Protein AF-A0A956WH37-F1 (afdb_monomer)

Solvent-accessible surface area (backbone atoms only — not comparable to full-atom values): 12308 Å² total; per-residue (Å²): 137,85,76,79,77,79,77,57,68,66,63,53,51,52,54,53,49,54,51,50,52,52,52,50,51,52,52,50,53,48,48,50,53,56,50,46,48,63,73,68,50,76,72,82,70,73,75,76,88,79,82,81,46,66,28,73,29,20,38,48,80,54,54,78,79,77,90,72,55,97,83,55,54,59,37,48,47,22,52,80,77,90,69,88,47,44,59,39,21,69,71,6,41,53,49,26,47,74,75,64,36,62,26,35,30,36,32,32,34,42,24,61,75,75,47,49,37,28,47,74,61,71,40,32,55,45,34,24,83,48,75,53,53,49,48,75,35,40,63,76,61,54,33,62,33,24,62,20,41,30,30,12,58,63,78,66,80,50,46,88,38,49,81,74,20,59,44,44,47,39,38,50,70,57,53,48,67,75,40,72,88,54,32,38,34,40,35,41,69,70,61,40,75,66,46,51,48,52,49,50,56,54,57,64,72,46,54,72,73,61,45,72,33,53,45,82,46,59,69,128

Sequence (220 aa):
MSHPLPENPATRNVVFLKRRLRIAAVLIAFCVVAGGGYLWFPWPIPPAASFTVVAHRGVHQTFPLTGLANETCTAAIIYPPTHAFLENTLPSMEAAFADGADAVEIDIHRTADGQLVVFHDWTLDCRTEGSGVTNQHTLADLQRLDIGYGYTADGGAAYPLRGQGVGLMPALPEVLAAFPDAHFVLDDKDGDAATLALLGDYLASLTPEERARLSYWGPG

Nearest PDB structures (foldseek):
  5vug-assembly1_A-2  TM=7.885E-01  e=9.801E-11  Mycobacterium tuberculosis H37Rv
  5t9b-assembly1_G  TM=7.576E-01  e=5.034E-10  Bacillus subtilis subsp. subtilis str. 168
  5t9c-assembly1_E  TM=6.941E-01  e=1.006E-09  Bacillus subtilis subsp. subtilis str. 168
  5t91-assembly1_A  TM=7.088E-01  e=1.006E-09  Bacillus subtilis subsp. subtilis str. 168
  4r7o-assembly5_E  TM=7.126E-01  e=1.414E-08  Bacillus anthracis str. Ames

Radius of gyration: 34.78 Å; Cα contacts (8 Å, |Δi|>4): 355; chains: 1; bounding box: 42×38×128 Å

pLDDT: mean 90.84, std 12.62, range [48.16, 98.88]

Structure (mmCIF, N/CA/C/O backbone):
data_AF-A0A956WH37-F1
#
_entry.id   AF-A0A956WH37-F1
#
loop_
_atom_site.group_PDB
_atom_site.id
_atom_site.type_symbol
_atom_site.label_atom_id
_atom_site.label_alt_id
_atom_site.label_comp_id
_atom_site.label_asym_id
_atom_site.label_entity_id
_atom_site.label_seq_id
_atom_site.pdbx_PDB_ins_code
_atom_site.Cartn_x
_atom_site.Cartn_y
_atom_site.Cartn_z
_atom_site.occupancy
_atom_site.B_iso_or_equiv
_atom_site.auth_seq_id
_atom_site.auth_comp_id
_atom_site.auth_asym_id
_atom_site.auth_atom_id
_atom_site.pdbx_PDB_model_num
ATOM 1 N N . MET A 1 1 ? -5.871 -4.370 111.893 1.00 48.16 1 MET A N 1
ATOM 2 C CA . MET A 1 1 ? -5.585 -4.079 110.472 1.00 48.16 1 MET A CA 1
ATOM 3 C C . MET A 1 1 ? -4.707 -5.203 109.944 1.00 48.16 1 MET A C 1
ATOM 5 O O . MET A 1 1 ? -3.536 -5.259 110.286 1.00 48.16 1 MET A O 1
ATOM 9 N N . SER A 1 2 ? -5.294 -6.174 109.246 1.00 54.81 2 SER A N 1
ATOM 10 C CA . SER A 1 2 ? -4.585 -7.327 108.684 1.00 54.81 2 SER A CA 1
ATOM 11 C C . SER A 1 2 ? -3.894 -6.921 107.383 1.00 54.81 2 SER A C 1
ATOM 13 O O . SER A 1 2 ? -4.554 -6.625 106.390 1.00 54.81 2 SER A O 1
ATOM 15 N N . HIS A 1 3 ? -2.562 -6.885 107.396 1.00 51.19 3 HIS A N 1
ATOM 16 C CA . HIS A 1 3 ? -1.773 -6.750 106.175 1.00 51.19 3 HIS A CA 1
ATOM 17 C C . HIS A 1 3 ? -1.966 -8.003 105.303 1.00 51.19 3 HIS A C 1
ATOM 19 O O . HIS A 1 3 ? -1.780 -9.111 105.814 1.00 51.19 3 HIS A O 1
ATOM 25 N N . PRO A 1 4 ? -2.329 -7.876 104.013 1.00 60.38 4 PRO A N 1
ATOM 26 C CA . PRO A 1 4 ? -2.341 -9.023 103.117 1.00 60.38 4 PRO A CA 1
ATOM 27 C C . PRO A 1 4 ? -0.906 -9.532 102.924 1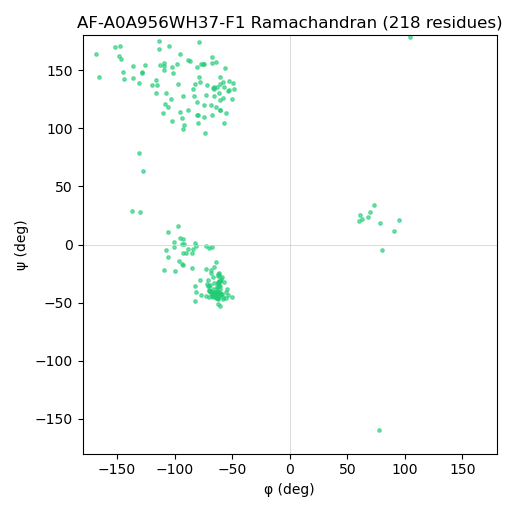.00 60.38 4 PRO A C 1
ATOM 29 O O . PRO A 1 4 ? 0.023 -8.746 102.728 1.00 60.38 4 PRO A O 1
ATOM 32 N N . LEU A 1 5 ? -0.731 -10.852 103.022 1.00 61.91 5 LEU A N 1
ATOM 33 C CA . LEU A 1 5 ? 0.549 -11.522 102.791 1.00 61.91 5 LEU A CA 1
ATOM 34 C C . LEU A 1 5 ? 1.032 -11.266 101.352 1.00 61.91 5 LEU A C 1
ATOM 36 O O . LEU A 1 5 ? 0.203 -11.221 100.438 1.00 61.91 5 LEU A O 1
ATOM 40 N N . PRO A 1 6 ? 2.350 -11.114 101.127 1.00 60.31 6 PRO A N 1
ATOM 41 C CA . PRO A 1 6 ? 2.887 -10.867 99.796 1.00 60.31 6 PRO A CA 1
ATOM 42 C C . PRO A 1 6 ? 2.557 -12.040 98.867 1.00 60.31 6 PRO A C 1
ATOM 44 O O . PRO A 1 6 ? 2.789 -13.201 99.207 1.00 60.31 6 PRO A O 1
ATOM 47 N N . GLU A 1 7 ? 2.009 -11.734 97.690 1.00 60.84 7 GLU A N 1
ATOM 48 C CA . GLU A 1 7 ? 1.751 -12.740 96.659 1.00 60.84 7 GLU A CA 1
ATOM 49 C C . GLU A 1 7 ? 3.025 -13.535 96.346 1.00 60.84 7 GLU A C 1
ATOM 51 O O . GLU A 1 7 ? 4.093 -12.967 96.100 1.00 60.84 7 GLU A O 1
ATOM 56 N N . ASN A 1 8 ? 2.896 -14.863 96.320 1.00 61.25 8 ASN A N 1
ATOM 57 C CA . ASN A 1 8 ? 4.001 -15.767 96.035 1.00 61.25 8 ASN A CA 1
ATOM 58 C C . ASN A 1 8 ? 4.565 -15.483 94.618 1.00 61.25 8 ASN A C 1
ATOM 60 O O . ASN A 1 8 ? 3.826 -15.537 93.624 1.00 61.25 8 ASN A O 1
ATOM 64 N N . PRO A 1 9 ? 5.873 -15.202 94.478 1.00 61.44 9 PRO A N 1
ATOM 65 C CA . PRO A 1 9 ? 6.487 -14.886 93.188 1.00 61.44 9 PRO A CA 1
ATOM 66 C C . PRO A 1 9 ? 6.324 -16.013 92.153 1.00 61.44 9 PRO A C 1
ATOM 68 O O . PRO A 1 9 ? 6.227 -15.736 90.956 1.00 61.44 9 PRO A O 1
ATOM 71 N N . ALA A 1 10 ? 6.206 -17.273 92.589 1.00 61.09 10 ALA A N 1
ATOM 72 C CA . ALA A 1 10 ? 5.968 -18.410 91.703 1.00 61.09 10 ALA A CA 1
ATOM 73 C C . ALA A 1 10 ? 4.579 -18.357 91.038 1.00 61.09 10 ALA A C 1
ATOM 75 O O . ALA A 1 10 ? 4.465 -18.563 89.829 1.00 61.09 10 ALA A O 1
ATOM 76 N N . THR A 1 11 ? 3.522 -18.011 91.781 1.00 60.22 11 THR A N 1
ATOM 77 C CA . THR A 1 11 ? 2.159 -17.893 91.229 1.00 60.22 11 THR A CA 1
ATOM 78 C C . THR A 1 11 ? 2.031 -16.706 90.279 1.00 60.22 11 THR A C 1
ATOM 80 O O . THR A 1 11 ? 1.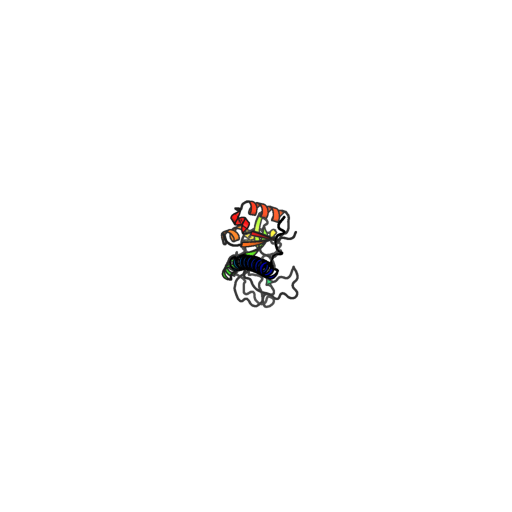377 -16.816 89.240 1.00 60.22 11 THR A O 1
ATOM 83 N N . ARG A 1 12 ? 2.737 -15.604 90.561 1.00 61.66 12 ARG A N 1
ATOM 84 C CA . ARG A 1 12 ? 2.805 -14.438 89.670 1.00 61.66 12 ARG A CA 1
ATOM 85 C C . ARG A 1 12 ? 3.497 -14.791 88.346 1.00 61.66 12 ARG A C 1
ATOM 87 O O . ARG A 1 12 ? 2.957 -14.499 87.281 1.00 61.66 12 ARG A O 1
ATOM 94 N N . ASN A 1 13 ? 4.613 -15.520 88.386 1.00 63.34 13 ASN A N 1
ATOM 95 C CA . ASN A 1 13 ? 5.323 -15.976 87.184 1.00 63.34 13 ASN A CA 1
ATOM 96 C C . ASN A 1 13 ? 4.490 -16.931 86.310 1.00 63.34 13 ASN A C 1
ATOM 98 O O . ASN A 1 13 ? 4.513 -16.812 85.084 1.00 63.34 13 ASN A O 1
ATOM 102 N N . VAL A 1 14 ? 3.693 -17.820 86.912 1.00 68.19 14 VAL A N 1
ATOM 103 C CA . VAL A 1 14 ? 2.799 -18.736 86.178 1.00 68.19 14 VAL A CA 1
ATOM 104 C C . VAL A 1 14 ? 1.670 -17.980 85.464 1.00 68.19 14 VAL A C 1
ATOM 106 O O . VAL A 1 14 ? 1.354 -18.289 84.314 1.00 68.19 14 VAL A O 1
ATOM 109 N N . VAL A 1 15 ? 1.076 -16.964 86.099 1.00 69.06 15 VAL A N 1
ATOM 110 C CA . VAL A 1 15 ? 0.036 -16.122 85.475 1.00 69.06 15 VAL A CA 1
ATOM 111 C C . VAL A 1 15 ? 0.616 -15.289 84.327 1.00 69.06 15 VAL A C 1
ATOM 113 O O . VAL A 1 15 ? 0.022 -15.228 83.247 1.00 69.06 15 VAL A O 1
ATOM 116 N N . PHE A 1 16 ? 1.806 -14.709 84.513 1.00 66.81 16 PHE A N 1
ATOM 117 C CA . PHE A 1 16 ? 2.514 -13.977 83.459 1.00 66.81 16 PHE A CA 1
ATOM 118 C C . PHE A 1 16 ? 2.889 -14.876 82.272 1.00 66.81 16 PHE A C 1
ATOM 120 O O . PHE A 1 16 ? 2.690 -14.477 81.123 1.00 66.81 16 PHE A O 1
ATOM 127 N N . LEU A 1 17 ? 3.359 -16.102 82.524 1.00 72.75 17 LEU A N 1
ATOM 128 C CA . LEU A 1 17 ? 3.691 -17.071 81.478 1.00 72.75 17 LEU A CA 1
ATOM 129 C C . LEU A 1 17 ? 2.444 -17.509 80.694 1.00 72.75 17 LEU A C 1
ATOM 131 O O . LEU A 1 17 ? 2.458 -17.491 79.465 1.00 72.75 17 LEU A O 1
ATOM 135 N N . LYS A 1 18 ? 1.330 -17.802 81.380 1.00 73.00 18 LYS A N 1
ATOM 136 C CA . LYS A 1 18 ? 0.040 -18.122 80.737 1.00 73.00 18 LYS A CA 1
ATOM 137 C C . LYS A 1 18 ? -0.482 -16.966 79.878 1.00 73.00 18 LYS A C 1
ATOM 139 O O . LYS A 1 18 ? -1.014 -17.205 78.796 1.00 73.00 18 LYS A O 1
ATOM 144 N N . ARG A 1 19 ? -0.315 -15.714 80.321 1.00 75.44 19 ARG A N 1
ATOM 145 C CA . ARG A 1 19 ? -0.705 -14.523 79.546 1.00 75.44 19 ARG A CA 1
ATOM 146 C C . ARG A 1 19 ? 0.174 -14.339 78.304 1.00 75.44 19 ARG A C 1
ATOM 148 O O . ARG A 1 19 ? -0.365 -14.074 77.236 1.00 75.44 19 ARG A O 1
ATOM 155 N N . ARG A 1 20 ? 1.492 -14.547 78.417 1.00 78.44 20 ARG A N 1
ATOM 156 C CA . ARG A 1 20 ? 2.429 -14.511 77.277 1.00 78.44 20 ARG A CA 1
ATOM 157 C C . ARG A 1 20 ? 2.136 -15.604 76.248 1.00 78.44 20 ARG A C 1
ATOM 159 O O . ARG A 1 20 ? 2.109 -15.305 75.062 1.00 78.44 20 ARG A O 1
ATOM 166 N N . LEU A 1 21 ? 1.842 -16.826 76.695 1.00 82.56 21 LEU A N 1
ATOM 167 C CA . LEU A 1 21 ? 1.468 -17.941 75.815 1.00 82.56 21 LEU A CA 1
ATOM 168 C C . LEU A 1 21 ? 0.155 -17.675 75.067 1.00 82.56 21 LEU A C 1
ATOM 170 O O . LEU A 1 21 ? 0.070 -17.948 73.875 1.00 82.56 21 LEU A O 1
ATOM 174 N N . ARG A 1 22 ? -0.851 -17.086 75.730 1.00 81.06 22 ARG A N 1
ATOM 175 C CA . ARG A 1 22 ? -2.107 -16.683 75.072 1.00 81.06 22 ARG A CA 1
ATOM 176 C C . ARG A 1 22 ? -1.891 -15.592 74.026 1.00 81.06 22 ARG A C 1
ATOM 178 O O . ARG A 1 22 ? -2.441 -15.694 72.938 1.00 81.06 22 ARG A O 1
ATOM 185 N N . ILE A 1 23 ? -1.082 -14.578 74.336 1.00 83.31 23 ILE A N 1
ATOM 186 C CA . ILE A 1 23 ? -0.742 -13.516 73.376 1.00 83.31 23 ILE A CA 1
ATOM 187 C C . ILE A 1 23 ? 0.008 -14.108 72.178 1.00 83.31 23 ILE A C 1
ATOM 189 O O . ILE A 1 23 ? -0.352 -13.822 71.042 1.00 83.31 23 ILE A O 1
ATOM 193 N N . ALA A 1 24 ? 0.989 -14.984 72.415 1.00 84.94 24 ALA A N 1
ATOM 194 C CA . ALA A 1 24 ? 1.718 -15.662 71.347 1.00 84.94 24 ALA A CA 1
ATOM 195 C C . ALA A 1 24 ? 0.789 -16.512 70.464 1.00 84.94 24 ALA A C 1
ATOM 197 O O . ALA A 1 24 ? 0.882 -16.437 69.245 1.00 84.94 24 ALA A O 1
ATOM 198 N N . ALA A 1 25 ? -0.149 -17.258 71.055 1.00 86.50 25 ALA A N 1
ATOM 199 C CA . ALA A 1 25 ? -1.120 -18.051 70.303 1.00 86.50 25 ALA A CA 1
ATOM 200 C C . ALA A 1 25 ? -2.046 -17.183 69.432 1.00 86.50 25 ALA A C 1
ATOM 202 O O . ALA A 1 25 ? -2.305 -17.534 68.285 1.00 86.50 25 ALA A O 1
ATOM 203 N N . VAL A 1 26 ? -2.501 -16.033 69.943 1.00 86.94 26 VAL A N 1
ATOM 204 C CA . VAL A 1 26 ? -3.309 -15.073 69.169 1.00 86.94 26 VAL A CA 1
ATOM 205 C C . VAL A 1 26 ? -2.499 -14.469 68.021 1.00 86.94 26 VAL A C 1
ATOM 207 O O . VAL A 1 26 ? -3.010 -14.369 66.911 1.00 86.94 26 VAL A O 1
ATOM 210 N N . LEU A 1 27 ? -1.231 -14.117 68.256 1.00 85.50 27 LEU A N 1
ATOM 211 C CA . LEU A 1 27 ? -0.345 -13.603 67.208 1.00 85.50 27 LEU A CA 1
ATOM 212 C C . LEU A 1 27 ? -0.072 -14.657 66.128 1.00 85.50 27 LEU A C 1
ATOM 214 O O . LEU A 1 27 ? -0.130 -14.338 64.947 1.00 85.50 27 LEU A O 1
ATOM 218 N N . ILE A 1 28 ? 0.157 -15.916 66.511 1.00 86.38 28 ILE A N 1
ATOM 219 C CA . ILE A 1 28 ? 0.336 -17.023 65.561 1.00 86.38 28 ILE A CA 1
ATOM 220 C C . ILE A 1 28 ? -0.942 -17.238 64.745 1.00 86.38 28 ILE A C 1
ATOM 222 O O . ILE A 1 28 ? -0.865 -17.329 63.525 1.00 86.38 28 ILE A O 1
ATOM 226 N N . ALA A 1 29 ? -2.114 -17.268 65.386 1.00 84.62 29 ALA A N 1
ATOM 227 C CA . ALA A 1 29 ? -3.389 -17.407 64.686 1.00 84.62 29 ALA A CA 1
ATOM 228 C C . ALA A 1 29 ? -3.629 -16.248 63.703 1.00 84.62 29 ALA A C 1
ATOM 230 O O . ALA A 1 29 ? -4.035 -16.483 62.569 1.00 84.62 29 ALA A O 1
ATOM 231 N N . PHE A 1 30 ? -3.308 -15.012 64.099 1.00 83.56 30 PHE A N 1
ATOM 232 C CA . PHE A 1 30 ? -3.369 -13.851 63.213 1.00 83.56 30 PHE A CA 1
ATOM 233 C C . PHE A 1 30 ? -2.410 -13.989 62.022 1.00 83.56 30 PHE A C 1
ATOM 235 O O . PHE A 1 30 ? -2.827 -13.773 60.890 1.00 83.56 30 PHE A O 1
ATOM 242 N N . CYS A 1 31 ? -1.162 -14.418 62.243 1.00 81.94 31 CYS A N 1
ATOM 243 C CA . CYS A 1 31 ? -0.199 -14.661 61.165 1.00 81.94 31 CYS A CA 1
ATOM 244 C C . CYS A 1 31 ? -0.642 -15.783 60.216 1.00 81.94 31 CYS A C 1
ATOM 246 O O . CYS A 1 31 ? -0.421 -15.675 59.016 1.00 81.94 31 CYS A O 1
ATOM 248 N N . VAL A 1 32 ? -1.284 -16.839 60.723 1.00 81.06 32 VAL A N 1
ATOM 249 C CA . VAL A 1 32 ? -1.817 -17.934 59.895 1.00 81.06 32 VAL A CA 1
ATOM 250 C C . VAL A 1 32 ? -3.012 -17.466 59.065 1.00 81.06 32 VAL A C 1
ATOM 252 O O . VAL A 1 32 ? -3.097 -17.813 57.895 1.00 81.06 32 VAL A O 1
ATOM 255 N N . VAL A 1 33 ? -3.908 -16.646 59.621 1.00 78.00 33 VAL A N 1
ATOM 256 C CA . VAL A 1 33 ? -5.051 -16.091 58.873 1.00 78.00 33 VAL A CA 1
ATOM 257 C C . VAL A 1 33 ? -4.589 -15.055 57.844 1.00 78.00 33 VAL A C 1
ATOM 259 O O . VAL A 1 33 ? -5.005 -15.112 56.690 1.00 78.00 33 VAL A O 1
ATOM 262 N N . ALA A 1 34 ? -3.688 -14.146 58.225 1.00 71.81 34 ALA A N 1
ATOM 263 C CA . ALA A 1 34 ? -3.143 -13.130 57.327 1.00 71.81 34 ALA A CA 1
ATOM 264 C C . ALA A 1 34 ? -2.261 -13.746 56.224 1.00 71.81 34 ALA A C 1
ATOM 266 O O . ALA A 1 34 ? -2.397 -13.394 55.055 1.00 71.81 34 ALA A O 1
ATOM 267 N N . GLY A 1 35 ? -1.400 -14.706 56.578 1.00 66.81 35 GLY A N 1
ATOM 268 C CA . GLY A 1 35 ? -0.563 -15.447 55.632 1.00 66.81 35 GLY A CA 1
ATOM 269 C C . GLY A 1 35 ? -1.364 -16.417 54.763 1.00 66.81 35 GLY A C 1
ATOM 270 O O . GLY A 1 35 ? -1.081 -16.552 53.579 1.00 66.81 35 GLY A O 1
ATOM 271 N N . GLY A 1 36 ? -2.409 -17.038 55.314 1.00 67.94 36 GLY A N 1
ATOM 272 C CA . GLY A 1 36 ? -3.350 -17.875 54.571 1.00 67.94 36 GLY A CA 1
ATOM 273 C C . GLY A 1 36 ? -4.129 -17.078 53.528 1.00 67.94 36 GLY A C 1
ATOM 274 O O . GLY A 1 36 ? -4.247 -17.528 52.396 1.00 67.94 36 GLY A O 1
ATOM 275 N N . GLY A 1 37 ? -4.560 -15.855 53.860 1.00 63.09 37 GLY A N 1
ATOM 276 C CA . GLY A 1 37 ? -5.106 -14.912 52.879 1.00 63.09 37 GLY A CA 1
ATOM 277 C C . GLY A 1 37 ? -4.104 -14.598 51.764 1.00 63.09 37 GLY A C 1
ATOM 278 O O . GLY A 1 37 ? -4.456 -14.645 50.592 1.00 63.09 37 GLY A O 1
ATOM 279 N N . TYR A 1 38 ? -2.833 -14.387 52.108 1.00 62.94 38 TYR A N 1
ATOM 280 C CA . TYR A 1 38 ? -1.762 -14.139 51.134 1.00 62.94 38 TYR A CA 1
ATOM 281 C C . TYR A 1 38 ? -1.513 -15.314 50.170 1.00 62.94 38 TYR A C 1
ATOM 283 O O . TYR A 1 38 ? -1.056 -15.111 49.052 1.00 62.94 38 TYR A O 1
ATOM 291 N N . LEU A 1 39 ? -1.813 -16.545 50.597 1.00 63.62 39 LEU A N 1
ATOM 292 C CA . LEU A 1 39 ? -1.682 -17.756 49.779 1.00 63.62 39 LEU A CA 1
ATOM 293 C C . LEU A 1 39 ? -2.979 -18.145 49.049 1.00 63.62 39 LEU A C 1
ATOM 295 O O . LEU A 1 39 ? -2.933 -18.959 48.131 1.00 63.62 39 LEU A O 1
ATOM 299 N N . TRP A 1 40 ? -4.132 -17.608 49.461 1.00 65.06 40 TRP A N 1
ATOM 300 C CA . TRP A 1 40 ? -5.449 -17.900 48.874 1.00 65.06 40 TRP A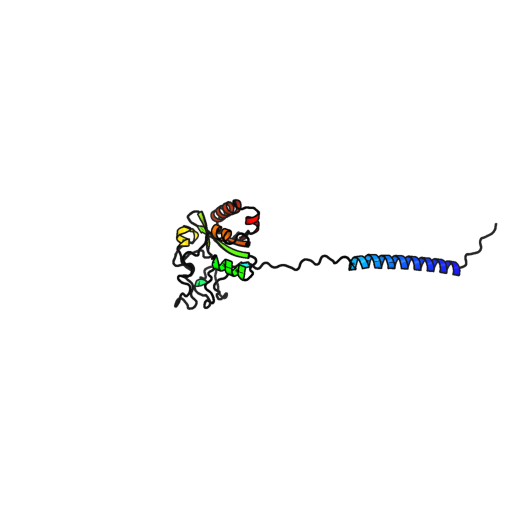 CA 1
ATOM 301 C C . TRP A 1 40 ? -5.935 -16.843 47.888 1.00 65.06 40 TRP A C 1
ATOM 303 O O . TRP A 1 40 ? -6.761 -17.151 47.032 1.00 65.06 40 TRP A O 1
ATOM 313 N N . PHE A 1 41 ? -5.425 -15.617 47.982 1.00 67.62 41 PHE A N 1
ATOM 314 C CA . PHE A 1 41 ? -5.611 -14.608 46.952 1.00 67.62 41 PHE A CA 1
ATOM 315 C C . PHE A 1 41 ? -4.434 -14.713 45.981 1.00 67.62 41 PHE A C 1
ATOM 317 O O . PHE A 1 41 ? -3.345 -14.261 46.331 1.00 67.62 41 PHE A O 1
ATOM 324 N N . PRO A 1 42 ? -4.589 -15.316 44.785 1.00 68.56 42 PRO A N 1
ATOM 325 C CA . PRO A 1 42 ? -3.554 -15.197 43.773 1.00 68.56 42 PRO A CA 1
ATOM 326 C C . PRO A 1 42 ? -3.375 -13.705 43.497 1.00 68.56 42 PRO A C 1
ATOM 328 O O . PRO A 1 42 ? -4.350 -12.995 43.238 1.00 68.56 42 PRO A O 1
ATOM 331 N N . TRP A 1 43 ? -2.142 -13.207 43.597 1.00 70.44 43 TRP A N 1
ATOM 332 C CA . TRP A 1 43 ? -1.846 -11.862 43.113 1.00 70.44 43 TRP A CA 1
AT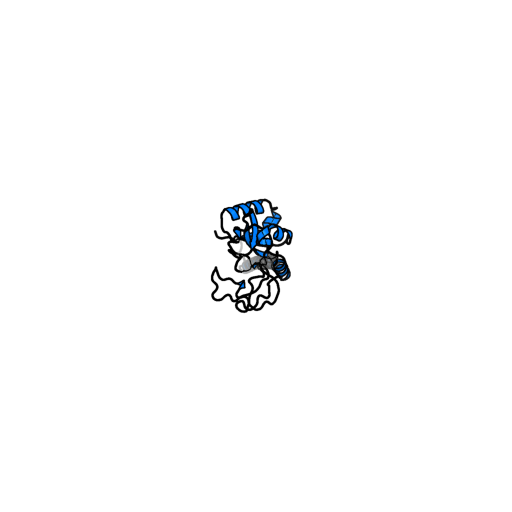OM 333 C C . TRP A 1 43 ? -2.332 -11.790 41.665 1.00 70.44 43 TRP A C 1
ATOM 335 O O . TRP A 1 43 ? -2.179 -12.790 40.955 1.00 70.44 43 TRP A O 1
ATOM 345 N N . PRO A 1 44 ? -2.924 -10.669 41.215 1.00 72.56 44 PRO A N 1
ATOM 346 C CA . PRO A 1 44 ? -3.215 -10.507 39.804 1.00 72.56 44 PRO A CA 1
ATOM 347 C C . PRO A 1 44 ? -1.886 -10.661 39.072 1.00 72.56 44 PRO A C 1
ATOM 349 O O . PRO A 1 44 ? -1.017 -9.793 39.148 1.00 72.56 44 PRO A O 1
ATOM 352 N N . ILE A 1 45 ? -1.696 -11.820 38.441 1.00 71.06 45 ILE A N 1
ATOM 353 C CA . ILE A 1 45 ? -0.606 -12.030 37.507 1.00 71.06 45 ILE A CA 1
ATOM 354 C C . ILE A 1 45 ? -0.888 -10.982 36.435 1.00 71.06 45 ILE A C 1
ATOM 356 O O . ILE A 1 45 ? -1.977 -11.032 35.851 1.00 71.06 45 ILE A O 1
ATOM 360 N N . PRO A 1 46 ? -0.008 -9.983 36.235 1.00 69.38 46 PRO A N 1
ATOM 361 C CA . PRO A 1 46 ? -0.215 -9.049 35.147 1.00 69.38 46 PRO A CA 1
ATOM 362 C C . PRO A 1 46 ? -0.405 -9.890 33.882 1.00 69.38 46 PRO A C 1
ATOM 364 O O . PRO A 1 46 ? 0.339 -10.865 33.712 1.00 69.38 46 PRO A O 1
ATOM 367 N N . PRO A 1 47 ? -1.430 -9.602 33.057 1.00 70.31 47 PRO A N 1
ATOM 368 C CA . PRO A 1 47 ? -1.637 -10.358 31.833 1.00 70.31 47 PRO A CA 1
ATOM 369 C C . PRO A 1 47 ? -0.305 -10.431 31.091 1.00 70.31 47 PRO A C 1
ATOM 371 O O . PRO A 1 47 ? 0.464 -9.463 31.100 1.00 70.31 47 PRO A O 1
ATOM 374 N N . ALA A 1 48 ? 0.002 -11.604 30.532 1.00 73.81 48 ALA A N 1
ATOM 375 C CA . ALA A 1 48 ? 1.213 -11.773 29.745 1.00 73.81 48 ALA A CA 1
ATOM 376 C C . ALA A 1 48 ? 1.293 -10.621 28.737 1.00 73.81 48 ALA A C 1
ATOM 378 O O . ALA A 1 48 ? 0.278 -10.272 28.133 1.00 73.81 48 ALA A O 1
ATOM 379 N N . ALA A 1 49 ? 2.467 -10.001 28.609 1.00 74.19 49 ALA A N 1
ATOM 380 C CA . ALA A 1 49 ? 2.658 -8.930 27.644 1.00 74.19 49 ALA A CA 1
ATOM 381 C C . ALA A 1 49 ? 2.266 -9.458 26.255 1.00 74.19 49 ALA A C 1
ATOM 383 O O . ALA A 1 49 ? 2.903 -10.376 25.739 1.00 74.19 49 ALA A O 1
ATOM 384 N N . SER A 1 50 ? 1.187 -8.922 25.688 1.00 81.81 50 SER A N 1
ATOM 385 C CA . SER A 1 50 ? 0.790 -9.183 24.311 1.00 81.81 50 SER A CA 1
ATOM 386 C C . SER A 1 50 ? 1.574 -8.240 23.406 1.00 81.81 50 SER A C 1
ATOM 388 O O . SER A 1 50 ? 1.677 -7.048 23.697 1.00 81.81 50 SER A O 1
ATOM 390 N N . PHE A 1 51 ? 2.133 -8.765 22.324 1.00 88.31 51 PHE A N 1
ATOM 391 C CA . PHE A 1 51 ? 2.678 -7.959 21.237 1.00 88.31 51 PHE A CA 1
ATOM 392 C C . PHE A 1 51 ? 1.679 -7.956 20.081 1.00 88.31 51 PHE A C 1
ATOM 394 O O . PHE A 1 51 ? 0.909 -8.901 19.943 1.00 88.31 51 PHE A O 1
ATOM 401 N N . THR A 1 52 ? 1.701 -6.895 19.282 1.00 92.62 52 THR A N 1
ATOM 402 C CA . THR A 1 52 ? 0.948 -6.801 18.028 1.00 92.62 52 THR A CA 1
ATOM 403 C C . THR A 1 52 ? 1.921 -7.019 16.883 1.00 92.62 52 THR A C 1
ATOM 405 O O . THR A 1 52 ? 2.940 -6.329 16.795 1.00 92.62 52 THR A O 1
ATOM 408 N N . VAL A 1 53 ? 1.622 -7.977 16.016 1.00 96.62 53 VAL A N 1
ATOM 409 C CA . VAL A 1 53 ? 2.343 -8.205 14.767 1.00 96.62 53 VAL A CA 1
ATOM 410 C C . VAL A 1 53 ? 1.701 -7.358 13.681 1.00 96.62 53 VAL A C 1
ATOM 412 O O . VAL A 1 53 ? 0.550 -7.578 13.311 1.00 96.62 53 VAL A O 1
ATOM 415 N N . VAL A 1 54 ? 2.464 -6.403 13.156 1.00 97.94 54 VAL A N 1
ATOM 416 C CA . VAL A 1 54 ? 2.050 -5.586 12.014 1.00 97.94 54 VAL A CA 1
ATOM 417 C C . VAL A 1 54 ? 2.825 -6.045 10.786 1.00 97.94 54 VAL A C 1
ATOM 419 O O . VAL A 1 54 ? 4.055 -5.965 10.768 1.00 97.94 54 VAL A O 1
ATOM 422 N N . ALA A 1 55 ? 2.120 -6.530 9.767 1.00 98.38 55 ALA A N 1
ATOM 423 C CA . ALA A 1 55 ? 2.721 -6.812 8.471 1.00 98.38 55 ALA A CA 1
ATOM 424 C C . ALA A 1 55 ? 2.837 -5.505 7.681 1.00 98.38 55 ALA A C 1
ATOM 426 O O . ALA A 1 55 ? 1.833 -4.918 7.290 1.00 98.38 55 ALA A O 1
ATOM 427 N N . HIS A 1 56 ? 4.064 -5.044 7.466 1.00 98.06 56 HIS A N 1
ATOM 428 C CA . HIS A 1 56 ? 4.345 -3.847 6.678 1.00 98.06 56 HIS A CA 1
ATOM 429 C C . HIS A 1 56 ? 3.996 -4.106 5.207 1.00 98.06 56 HIS A C 1
ATOM 431 O O . HIS A 1 56 ? 4.651 -4.922 4.562 1.00 98.06 56 HIS A O 1
ATOM 437 N N . ARG A 1 57 ? 2.945 -3.448 4.703 1.00 98.44 57 ARG A N 1
ATOM 438 C CA . ARG A 1 57 ? 2.418 -3.557 3.326 1.00 98.44 57 ARG A CA 1
ATOM 439 C C . ARG A 1 57 ? 1.939 -4.940 2.886 1.00 98.44 57 ARG A C 1
ATOM 441 O O . ARG A 1 57 ? 1.847 -5.207 1.685 1.00 98.44 57 ARG A O 1
ATOM 448 N N . GLY A 1 58 ? 1.633 -5.815 3.841 1.00 98.50 58 GLY A N 1
ATOM 449 C CA . GLY A 1 58 ? 1.251 -7.210 3.604 1.00 98.50 58 GLY A CA 1
ATOM 450 C C . GLY A 1 58 ? 2.442 -8.130 3.293 1.00 98.50 58 GLY A C 1
ATOM 451 O O . GLY A 1 58 ? 3.586 -7.834 3.629 1.00 98.50 58 GLY A O 1
ATOM 452 N N . VAL A 1 59 ? 2.189 -9.282 2.665 1.00 98.44 59 VAL A N 1
ATOM 453 C CA . VAL A 1 59 ? 3.256 -10.172 2.171 1.00 98.44 59 VAL A CA 1
ATOM 454 C C . VAL A 1 59 ? 3.779 -9.657 0.833 1.00 98.44 59 VAL A C 1
ATOM 456 O O . VAL A 1 59 ? 3.025 -9.533 -0.133 1.00 98.44 59 VAL A O 1
ATOM 459 N N . HIS A 1 60 ? 5.074 -9.380 0.730 1.00 98.06 60 HIS A N 1
ATOM 460 C CA . HIS A 1 60 ? 5.657 -8.848 -0.499 1.00 98.06 60 HIS A CA 1
ATOM 461 C C . HIS A 1 60 ? 7.093 -9.322 -0.727 1.00 98.06 60 HIS A C 1
ATOM 463 O O . HIS A 1 60 ? 7.718 -9.948 0.129 1.00 98.06 60 HIS A O 1
ATOM 469 N N . GLN A 1 61 ? 7.617 -9.034 -1.919 1.00 98.12 61 GLN A N 1
ATOM 470 C CA . GLN A 1 61 ? 8.977 -9.407 -2.302 1.00 98.12 61 GLN A CA 1
ATOM 471 C C . GLN A 1 61 ? 10.002 -8.813 -1.332 1.00 98.12 61 GLN A C 1
ATOM 473 O O . GLN A 1 61 ? 9.889 -7.657 -0.920 1.00 98.12 61 GLN A O 1
ATOM 478 N N . THR A 1 62 ? 11.025 -9.593 -0.997 1.00 96.62 62 THR A N 1
ATOM 479 C CA . THR A 1 62 ? 12.106 -9.160 -0.104 1.00 96.62 62 THR A CA 1
ATOM 480 C C . THR A 1 62 ? 13.319 -8.691 -0.903 1.00 96.62 62 THR A C 1
ATOM 482 O O . THR A 1 62 ? 13.519 -9.091 -2.047 1.00 96.62 62 THR A O 1
ATOM 485 N N . PHE A 1 63 ? 14.135 -7.830 -0.303 1.00 96.69 63 PHE A N 1
ATOM 486 C CA . PHE A 1 63 ? 15.296 -7.186 -0.925 1.00 96.69 63 PHE A CA 1
ATOM 487 C C . PHE A 1 63 ? 16.387 -6.934 0.135 1.00 96.69 63 PHE A C 1
ATOM 489 O O . PHE A 1 63 ? 16.103 -6.991 1.338 1.00 96.69 63 PHE A O 1
ATOM 496 N N . PRO A 1 64 ? 17.652 -6.691 -0.253 1.00 96.00 64 PRO A N 1
ATOM 497 C CA . PRO A 1 64 ? 18.706 -6.362 0.699 1.00 96.00 64 PRO A CA 1
ATOM 498 C C . PRO A 1 64 ? 18.453 -5.001 1.360 1.00 96.00 64 PRO A C 1
ATOM 500 O O . PRO A 1 64 ? 18.158 -4.016 0.693 1.00 96.00 64 PRO A O 1
ATOM 503 N N . LEU A 1 65 ? 18.626 -4.932 2.684 1.00 94.38 65 LEU A N 1
ATOM 504 C CA . LEU A 1 65 ? 18.419 -3.703 3.468 1.00 94.38 65 LEU A CA 1
ATOM 505 C C . LEU A 1 65 ? 19.669 -2.811 3.564 1.00 94.38 65 LEU A C 1
ATOM 507 O O . LEU A 1 65 ? 19.640 -1.733 4.153 1.00 94.38 65 LEU A O 1
ATOM 511 N N . THR A 1 66 ? 20.798 -3.259 3.020 1.00 94.69 66 THR A N 1
ATOM 512 C CA . THR A 1 66 ? 22.063 -2.523 3.066 1.00 94.69 66 THR A CA 1
ATOM 513 C C . THR A 1 66 ? 22.132 -1.479 1.959 1.00 94.69 66 THR A C 1
ATOM 515 O O . THR A 1 66 ? 22.006 -1.828 0.789 1.00 94.69 66 THR A O 1
ATOM 518 N N . GLY A 1 67 ? 22.430 -0.227 2.315 1.00 91.06 67 GLY A N 1
ATOM 519 C CA . GLY A 1 67 ? 22.655 0.844 1.337 1.00 91.06 67 GLY A CA 1
ATOM 520 C C . GLY A 1 67 ? 21.381 1.432 0.727 1.00 91.06 67 GLY A C 1
ATOM 521 O O . GLY A 1 67 ? 21.466 2.074 -0.315 1.00 91.06 67 GLY A O 1
ATOM 522 N N . LEU A 1 68 ? 20.223 1.223 1.361 1.00 93.31 68 LEU A N 1
ATOM 523 C CA . LEU A 1 68 ? 18.970 1.846 0.943 1.00 93.31 68 LEU A CA 1
ATOM 524 C C . LEU A 1 68 ? 18.970 3.346 1.265 1.00 93.31 68 LEU A C 1
ATOM 526 O O . LEU A 1 68 ? 19.366 3.763 2.354 1.00 93.31 68 LEU A O 1
ATOM 530 N N . ALA A 1 69 ? 18.490 4.133 0.310 1.00 92.56 69 ALA A N 1
ATOM 531 C CA . ALA A 1 69 ? 18.094 5.527 0.471 1.00 92.56 69 ALA A CA 1
ATOM 532 C C . ALA A 1 69 ? 16.575 5.651 0.279 1.00 92.56 69 ALA A C 1
ATOM 534 O O . ALA A 1 69 ? 15.938 4.718 -0.215 1.00 92.56 69 ALA A O 1
ATOM 535 N N . ASN A 1 70 ? 16.000 6.804 0.621 1.00 86.38 70 ASN A N 1
ATOM 536 C CA . ASN A 1 70 ? 14.554 7.032 0.520 1.00 86.38 70 ASN A CA 1
ATOM 537 C C . ASN A 1 70 ? 14.033 6.878 -0.919 1.00 86.38 70 ASN A C 1
ATOM 539 O O . ASN A 1 70 ? 12.900 6.468 -1.130 1.00 86.38 70 ASN A O 1
ATOM 543 N N . GLU A 1 71 ? 14.875 7.165 -1.910 1.00 88.25 71 GLU A N 1
ATOM 544 C CA . GLU A 1 71 ? 14.556 7.113 -3.338 1.00 88.25 71 GLU A CA 1
ATOM 545 C C . GLU A 1 71 ? 14.956 5.779 -3.990 1.00 88.25 71 GLU A C 1
ATOM 547 O O . GLU A 1 71 ? 14.899 5.631 -5.212 1.00 88.25 71 GLU A O 1
ATOM 552 N N . THR A 1 72 ? 15.421 4.799 -3.207 1.00 94.69 72 THR A N 1
ATOM 553 C CA . THR A 1 72 ? 15.799 3.495 -3.759 1.00 94.69 72 THR A CA 1
ATOM 554 C C . THR A 1 72 ? 14.568 2.754 -4.260 1.00 94.69 72 THR A C 1
ATOM 556 O O . THR A 1 72 ? 13.679 2.408 -3.486 1.00 94.69 72 THR A O 1
ATOM 559 N N . CYS A 1 73 ? 14.556 2.434 -5.554 1.00 96.06 73 CYS A N 1
ATOM 560 C CA . CYS A 1 73 ? 13.527 1.577 -6.121 1.00 96.06 73 CYS A CA 1
ATOM 561 C C . CYS A 1 73 ? 13.751 0.121 -5.697 1.00 96.06 73 CYS A C 1
ATOM 563 O O . CYS A 1 73 ? 14.529 -0.612 -6.311 1.00 96.06 73 CYS A O 1
ATOM 565 N N . THR A 1 74 ? 13.071 -0.304 -4.632 1.00 96.94 74 THR A N 1
ATOM 566 C CA . THR A 1 74 ? 13.253 -1.646 -4.062 1.00 96.94 74 THR A CA 1
ATOM 567 C C . THR A 1 74 ? 12.736 -2.760 -4.972 1.00 96.94 74 THR A C 1
ATOM 569 O O . THR A 1 74 ? 13.275 -3.865 -4.934 1.00 96.94 74 THR A O 1
ATOM 572 N N . ALA A 1 75 ? 11.783 -2.470 -5.865 1.00 97.56 75 ALA A N 1
ATOM 573 C CA . ALA A 1 75 ? 11.333 -3.416 -6.888 1.00 97.56 75 ALA A CA 1
ATOM 574 C C . ALA A 1 75 ? 12.470 -3.839 -7.840 1.00 97.56 75 ALA A C 1
ATOM 576 O O . ALA A 1 75 ? 12.520 -4.987 -8.276 1.00 97.56 75 ALA A O 1
ATOM 577 N N . ALA A 1 76 ? 13.439 -2.957 -8.102 1.00 97.19 76 ALA A N 1
ATOM 578 C CA . ALA A 1 76 ? 14.546 -3.232 -9.016 1.00 97.19 76 ALA A CA 1
ATOM 579 C C . ALA A 1 76 ? 15.698 -4.055 -8.401 1.00 97.19 76 ALA A C 1
ATOM 581 O O . ALA A 1 76 ? 16.694 -4.317 -9.078 1.00 97.19 76 ALA A O 1
ATOM 582 N N . ILE A 1 77 ? 15.598 -4.418 -7.117 1.00 96.81 77 ILE A N 1
ATOM 583 C CA . ILE A 1 77 ? 16.662 -5.094 -6.357 1.00 96.81 77 ILE A CA 1
ATOM 584 C C . ILE A 1 77 ? 16.125 -6.230 -5.478 1.00 96.81 77 ILE A C 1
ATOM 586 O O . ILE A 1 77 ? 16.690 -6.526 -4.424 1.00 96.81 77 ILE A O 1
ATOM 590 N N . ILE A 1 78 ? 15.023 -6.865 -5.875 1.00 98.06 78 ILE A N 1
ATOM 591 C CA . ILE A 1 78 ? 14.460 -7.970 -5.094 1.00 98.06 78 ILE A CA 1
ATOM 592 C C . ILE A 1 78 ? 15.373 -9.199 -5.101 1.00 98.06 78 ILE A C 1
ATOM 594 O O . ILE A 1 78 ? 16.165 -9.421 -6.017 1.00 98.06 78 ILE A O 1
ATOM 598 N N . TYR A 1 79 ? 15.242 -10.044 -4.084 1.00 98.00 79 TYR A N 1
ATOM 599 C CA . TYR A 1 79 ? 15.720 -11.419 -4.174 1.00 98.00 79 TYR A CA 1
ATOM 600 C C . TYR A 1 79 ? 14.885 -12.207 -5.198 1.00 98.00 79 TYR A C 1
ATOM 602 O O . TYR A 1 79 ? 13.772 -11.791 -5.531 1.00 98.00 79 TYR A O 1
ATOM 610 N N . PRO A 1 80 ? 15.380 -13.358 -5.701 1.00 97.44 80 PRO A N 1
ATOM 611 C CA . PRO A 1 80 ? 14.576 -14.233 -6.546 1.00 97.44 80 PRO A CA 1
ATOM 612 C C . PRO A 1 80 ? 13.211 -14.525 -5.897 1.00 97.44 80 PRO A C 1
ATOM 614 O O . PRO A 1 80 ? 13.183 -14.970 -4.745 1.00 97.44 80 PRO A O 1
ATOM 617 N N . PRO A 1 81 ? 12.092 -14.265 -6.598 1.00 96.31 81 PRO A N 1
ATOM 618 C CA . PRO A 1 81 ? 10.765 -14.332 -6.000 1.00 96.31 81 PRO A CA 1
ATOM 619 C C . PRO A 1 81 ? 10.421 -15.765 -5.584 1.00 96.31 81 PRO A C 1
ATOM 621 O O . PRO A 1 81 ? 10.628 -16.714 -6.342 1.00 96.31 81 PRO A O 1
ATOM 624 N N . THR A 1 82 ? 9.859 -15.922 -4.386 1.00 96.31 82 THR A N 1
ATOM 625 C CA . THR A 1 82 ? 9.385 -17.213 -3.850 1.00 96.31 82 THR A CA 1
ATOM 626 C C . THR A 1 82 ? 7.859 -17.339 -3.862 1.00 96.31 82 THR A C 1
ATOM 628 O O . THR A 1 82 ? 7.328 -18.430 -3.662 1.00 96.31 82 THR A O 1
ATOM 631 N N . HIS A 1 83 ? 7.156 -16.239 -4.130 1.00 97.00 83 HIS A N 1
ATOM 632 C CA . HIS A 1 83 ? 5.704 -16.136 -4.247 1.00 97.00 83 HIS A CA 1
ATOM 633 C C . HIS A 1 83 ? 5.328 -14.993 -5.202 1.00 97.00 83 HIS A C 1
ATOM 635 O O . HIS A 1 83 ? 6.169 -14.169 -5.565 1.00 97.00 83 HIS A O 1
ATOM 641 N N . ALA A 1 84 ? 4.046 -14.912 -5.563 1.00 96.81 84 ALA A N 1
ATOM 642 C CA . ALA A 1 84 ? 3.516 -13.893 -6.472 1.00 96.81 84 ALA A CA 1
ATOM 643 C C . ALA A 1 84 ? 2.965 -12.637 -5.770 1.00 96.81 84 ALA A C 1
ATOM 645 O O . ALA A 1 84 ? 2.612 -11.680 -6.447 1.00 96.81 84 ALA A O 1
ATOM 646 N N . PHE A 1 85 ? 2.872 -12.618 -4.434 1.00 98.38 85 PHE A N 1
ATOM 647 C CA . PHE A 1 85 ? 2.309 -11.468 -3.717 1.00 98.38 85 PHE A CA 1
ATOM 648 C C . PHE A 1 85 ? 3.095 -10.167 -3.952 1.00 98.38 85 PHE A C 1
ATOM 650 O O . PHE A 1 85 ? 4.334 -10.160 -3.959 1.00 98.38 85 PHE A O 1
ATOM 657 N N . LEU A 1 86 ? 2.339 -9.083 -4.128 1.00 98.56 86 LEU A N 1
ATOM 658 C CA . LEU A 1 86 ? 2.801 -7.718 -4.368 1.00 98.56 86 LEU A CA 1
ATOM 659 C C . LEU A 1 86 ? 2.296 -6.829 -3.233 1.00 98.56 86 LEU A C 1
ATOM 661 O O . LEU A 1 86 ? 1.145 -6.970 -2.822 1.00 98.56 86 LEU A O 1
ATOM 665 N N . GLU A 1 87 ? 3.148 -5.939 -2.731 1.00 98.56 87 GLU A N 1
ATOM 666 C CA . GLU A 1 87 ? 2.812 -5.069 -1.597 1.00 98.56 87 GLU A CA 1
ATOM 667 C C . GLU A 1 87 ? 1.553 -4.236 -1.861 1.00 98.56 87 GLU A C 1
ATOM 669 O O . GLU A 1 87 ? 1.261 -3.903 -3.011 1.00 98.56 87 GLU A O 1
ATOM 674 N N . ASN A 1 88 ? 0.825 -3.879 -0.798 1.00 98.75 88 ASN A N 1
ATOM 675 C CA . ASN A 1 88 ? -0.355 -3.009 -0.880 1.00 98.75 88 ASN A CA 1
ATOM 676 C C . ASN A 1 88 ? -1.508 -3.556 -1.758 1.00 98.75 88 ASN A C 1
ATOM 678 O O . ASN A 1 88 ? -2.349 -2.800 -2.236 1.00 98.75 88 ASN A O 1
ATOM 682 N N . THR A 1 89 ? -1.601 -4.881 -1.929 1.00 98.88 89 THR A N 1
ATOM 683 C CA . THR A 1 89 ? -2.701 -5.542 -2.660 1.00 98.88 89 THR A CA 1
ATOM 684 C C . THR A 1 89 ? -3.591 -6.380 -1.758 1.00 98.88 89 THR A C 1
ATOM 686 O O . THR A 1 89 ? -3.122 -6.928 -0.761 1.00 98.88 89 THR A O 1
ATOM 689 N N . LEU A 1 90 ? -4.856 -6.582 -2.147 1.00 98.88 90 LEU A N 1
ATOM 690 C CA . LEU A 1 90 ? -5.761 -7.459 -1.394 1.00 98.88 90 LEU A CA 1
ATOM 691 C C . LEU A 1 90 ? -5.195 -8.886 -1.214 1.00 98.88 90 LEU A C 1
ATOM 693 O O . LEU A 1 90 ? -5.182 -9.349 -0.077 1.00 98.88 90 LEU A O 1
ATOM 697 N N . PRO A 1 91 ? -4.639 -9.570 -2.243 1.00 98.81 91 PRO A N 1
ATOM 698 C CA . PRO A 1 91 ? -4.043 -10.897 -2.045 1.00 98.81 91 PRO A CA 1
ATOM 699 C C . PRO A 1 91 ? -2.848 -10.902 -1.081 1.00 98.81 91 PRO A C 1
ATOM 701 O O . PRO A 1 91 ? -2.644 -11.869 -0.352 1.00 98.81 91 PRO A O 1
ATOM 704 N N . SER A 1 92 ? -2.051 -9.830 -1.061 1.00 98.81 92 SER A N 1
ATOM 705 C CA . SER A 1 92 ? -0.923 -9.675 -0.133 1.00 98.81 92 SER A CA 1
ATOM 706 C C . SER A 1 92 ? -1.377 -9.472 1.313 1.00 98.81 92 SER A C 1
ATOM 708 O O . SER A 1 92 ? -0.794 -10.056 2.230 1.00 98.81 92 SER A O 1
ATOM 710 N N . MET A 1 93 ? -2.435 -8.685 1.517 1.00 98.88 93 MET A N 1
ATOM 711 C CA . MET A 1 93 ? -3.055 -8.472 2.827 1.00 98.88 93 MET A CA 1
ATOM 712 C C . MET A 1 93 ? -3.708 -9.759 3.340 1.00 98.88 93 MET A C 1
ATOM 714 O O . MET A 1 93 ? -3.489 -10.144 4.485 1.00 98.88 93 MET A O 1
ATOM 718 N N . GLU A 1 94 ? -4.447 -10.466 2.481 1.00 98.81 94 GLU A N 1
ATOM 719 C CA . GLU A 1 94 ? -5.064 -11.755 2.810 1.00 98.81 94 GLU A CA 1
ATOM 720 C C . GLU A 1 94 ? -4.011 -12.779 3.252 1.00 98.81 94 GLU A C 1
ATOM 722 O O . GLU A 1 94 ? -4.178 -13.425 4.287 1.00 98.81 94 GLU A O 1
ATOM 727 N N . ALA A 1 95 ? -2.895 -12.874 2.523 1.00 98.75 95 ALA A N 1
ATOM 728 C CA . ALA A 1 95 ? -1.779 -13.737 2.894 1.00 98.75 95 ALA A CA 1
ATOM 729 C C . ALA A 1 95 ? -1.170 -13.355 4.253 1.00 98.75 95 ALA A C 1
ATOM 731 O O . ALA A 1 95 ? -0.888 -14.232 5.065 1.00 98.75 95 ALA A O 1
ATOM 732 N N . ALA A 1 96 ? -1.023 -12.058 4.541 1.00 98.69 96 ALA A N 1
ATOM 733 C CA . ALA A 1 96 ? -0.477 -11.596 5.816 1.00 98.69 96 ALA A CA 1
ATOM 734 C C . ALA A 1 96 ? -1.375 -11.973 7.002 1.00 98.69 96 ALA A C 1
ATOM 736 O O . ALA A 1 96 ? -0.883 -12.455 8.024 1.00 98.69 96 ALA A O 1
ATOM 737 N N . PHE A 1 97 ? -2.692 -11.801 6.865 1.00 98.69 97 PHE A N 1
ATOM 738 C CA . PHE A 1 97 ? -3.641 -12.226 7.895 1.00 98.69 97 PHE A CA 1
ATOM 739 C C . PHE A 1 97 ? -3.675 -13.751 8.046 1.00 98.69 97 PHE A C 1
ATOM 741 O O . PHE A 1 97 ? -3.728 -14.251 9.169 1.00 98.69 97 PHE A O 1
ATOM 748 N N . ALA A 1 98 ? -3.583 -14.502 6.943 1.00 98.44 98 ALA A N 1
ATOM 749 C CA . ALA A 1 98 ? -3.500 -15.962 6.979 1.00 98.44 98 ALA A CA 1
ATOM 750 C C . ALA A 1 98 ? -2.236 -16.469 7.703 1.00 98.44 98 ALA A C 1
ATOM 752 O O . ALA A 1 98 ? -2.298 -17.491 8.389 1.00 98.44 98 ALA A O 1
ATOM 753 N N . ASP A 1 99 ? -1.130 -15.725 7.614 1.00 97.75 99 ASP A N 1
ATOM 754 C CA . ASP A 1 99 ? 0.132 -16.006 8.311 1.00 97.75 99 ASP A CA 1
ATOM 755 C C . ASP A 1 99 ? 0.154 -15.505 9.772 1.00 97.75 99 ASP A C 1
ATOM 757 O O . ASP A 1 99 ? 1.141 -15.701 10.487 1.00 97.75 99 ASP A O 1
ATOM 761 N N . GLY A 1 100 ? -0.946 -14.912 10.252 1.00 97.62 100 GLY A N 1
ATOM 762 C CA . GLY A 1 100 ? -1.141 -14.544 11.655 1.00 97.62 100 GLY A CA 1
ATOM 763 C C . GLY A 1 100 ? -0.768 -13.106 12.014 1.00 97.62 100 GLY A C 1
ATOM 764 O O . GLY A 1 100 ? -0.522 -12.833 13.188 1.00 97.62 100 GLY A O 1
ATOM 765 N N . ALA A 1 101 ? -0.709 -12.188 11.044 1.00 98.19 101 ALA A N 1
ATOM 766 C CA . ALA A 1 101 ? -0.606 -10.763 11.347 1.00 98.19 101 ALA A CA 1
ATOM 767 C C . ALA A 1 101 ? -1.856 -10.273 12.103 1.00 98.19 101 ALA A C 1
ATOM 769 O O . ALA A 1 101 ? -2.983 -10.574 11.712 1.00 98.19 101 ALA A O 1
ATOM 770 N N . ASP A 1 102 ? -1.658 -9.484 13.161 1.00 98.06 102 ASP A N 1
ATOM 771 C CA . ASP A 1 102 ? -2.755 -8.845 13.900 1.00 98.06 102 ASP A CA 1
ATOM 772 C C . ASP A 1 102 ? -3.286 -7.612 13.153 1.00 98.06 102 ASP A C 1
ATOM 774 O O . ASP A 1 102 ? -4.462 -7.266 13.258 1.00 98.06 102 ASP A O 1
ATOM 778 N N . ALA A 1 103 ? -2.407 -6.941 12.404 1.00 98.31 103 ALA A N 1
ATOM 779 C CA . ALA A 1 103 ? -2.726 -5.802 11.558 1.00 98.31 103 ALA A CA 1
ATOM 780 C C . ALA A 1 103 ? -1.840 -5.778 10.306 1.00 98.31 103 ALA A C 1
ATOM 782 O O . ALA A 1 103 ? -0.739 -6.336 10.296 1.00 98.31 103 ALA A O 1
ATOM 783 N N . VAL A 1 104 ? -2.289 -5.071 9.273 1.00 98.81 104 VAL A N 1
ATOM 784 C CA . VAL A 1 104 ? -1.475 -4.759 8.092 1.00 98.81 104 VAL A CA 1
ATOM 785 C C . VAL A 1 104 ? -1.288 -3.249 8.009 1.00 98.81 104 VAL A C 1
ATOM 787 O O . VAL A 1 104 ? -2.242 -2.486 8.129 1.00 98.81 104 VAL A O 1
ATOM 790 N N . GLU A 1 105 ? -0.052 -2.802 7.845 1.00 98.69 105 GLU A N 1
ATOM 791 C CA . GLU A 1 105 ? 0.221 -1.415 7.484 1.00 98.69 105 GLU A CA 1
ATOM 792 C C . GLU A 1 105 ? 0.068 -1.258 5.967 1.00 98.69 105 GLU A C 1
ATOM 794 O O . GLU A 1 105 ? 0.435 -2.163 5.220 1.00 98.69 105 GLU A O 1
ATOM 799 N N . ILE A 1 106 ? -0.553 -0.167 5.526 1.00 98.75 106 ILE A N 1
ATOM 800 C CA . ILE A 1 106 ? -0.800 0.137 4.119 1.00 98.75 106 ILE A CA 1
ATOM 801 C C . ILE A 1 106 ? -0.485 1.602 3.837 1.00 98.75 106 ILE A C 1
ATOM 803 O O . ILE A 1 106 ? -0.805 2.483 4.636 1.00 98.75 106 ILE A O 1
ATOM 807 N N . ASP A 1 107 ? 0.068 1.854 2.660 1.00 98.44 107 ASP A N 1
ATOM 808 C CA . ASP A 1 107 ? 0.462 3.187 2.221 1.00 98.44 107 ASP A CA 1
ATOM 809 C C . ASP A 1 107 ? -0.678 3.842 1.437 1.00 98.44 107 ASP A C 1
ATOM 811 O O . ASP A 1 107 ? -1.186 3.249 0.485 1.00 98.44 107 ASP A O 1
ATOM 815 N N . ILE A 1 108 ? -1.077 5.061 1.797 1.00 98.38 108 ILE A N 1
ATOM 816 C CA . ILE A 1 108 ? -2.167 5.784 1.134 1.00 98.38 108 ILE A CA 1
ATOM 817 C C . ILE A 1 108 ? -1.690 7.066 0.447 1.00 98.38 108 ILE A C 1
ATOM 819 O O . ILE A 1 108 ? -0.895 7.835 0.986 1.00 98.38 108 ILE A O 1
ATOM 823 N N . HIS A 1 109 ? -2.267 7.327 -0.725 1.00 98.25 109 HIS A N 1
ATOM 824 C CA . HIS A 1 109 ? -2.195 8.603 -1.433 1.00 98.25 109 HIS A CA 1
ATOM 825 C C . HIS A 1 109 ? -3.597 9.109 -1.758 1.00 98.25 109 HIS A C 1
ATOM 827 O O . HIS A 1 109 ? -4.532 8.333 -1.971 1.00 98.25 109 HIS A O 1
ATOM 833 N N . ARG A 1 110 ? -3.734 10.422 -1.902 1.00 98.19 110 ARG A N 1
ATOM 834 C CA . ARG A 1 110 ? -4.872 11.026 -2.590 1.00 98.19 110 ARG A CA 1
ATOM 835 C C . ARG A 1 110 ? -4.682 10.932 -4.102 1.00 98.19 110 ARG A C 1
ATOM 837 O O . ARG A 1 110 ? -3.583 11.107 -4.606 1.00 98.19 110 ARG A O 1
ATOM 844 N N . THR A 1 111 ? -5.762 10.726 -4.843 1.00 98.75 111 THR A N 1
ATOM 845 C CA . THR A 1 111 ? -5.775 10.786 -6.314 1.00 98.75 111 THR A CA 1
ATOM 846 C C . THR A 1 111 ? -6.215 12.163 -6.823 1.00 98.75 111 THR A C 1
ATOM 848 O O . THR A 1 111 ? -6.845 12.947 -6.105 1.00 98.75 111 THR A O 1
ATOM 851 N N . ALA A 1 112 ? -5.951 12.458 -8.099 1.00 98.38 112 ALA A N 1
ATOM 852 C CA . ALA A 1 112 ? -6.319 13.730 -8.728 1.00 98.38 112 ALA A CA 1
ATOM 853 C C . ALA A 1 112 ? -7.839 13.990 -8.746 1.00 98.38 112 ALA A C 1
ATOM 855 O O . ALA A 1 112 ? -8.277 15.140 -8.787 1.00 98.38 112 ALA A O 1
ATOM 856 N N . ASP A 1 113 ? -8.643 12.926 -8.695 1.00 98.50 113 ASP A N 1
ATOM 857 C CA . ASP A 1 113 ? -10.107 12.940 -8.625 1.00 98.50 113 ASP A CA 1
ATOM 858 C C . ASP A 1 113 ? -10.660 12.783 -7.194 1.00 98.50 113 ASP A C 1
ATOM 860 O O . ASP A 1 113 ? -11.851 12.527 -7.006 1.00 98.50 113 ASP A O 1
ATOM 864 N N . GLY A 1 114 ? -9.816 12.985 -6.175 1.00 97.88 114 GLY A N 1
ATOM 865 C CA . GLY A 1 114 ? -10.237 13.080 -4.777 1.00 97.88 114 GLY A CA 1
ATOM 866 C C . GLY A 1 114 ? -10.642 11.747 -4.151 1.00 97.88 114 GLY A C 1
ATOM 867 O O . GLY A 1 114 ? -11.554 11.716 -3.330 1.00 97.88 114 GLY A O 1
ATOM 868 N N . GLN A 1 115 ? -9.990 10.656 -4.545 1.00 98.62 115 GLN A N 1
ATOM 869 C CA . GLN A 1 115 ? -10.101 9.340 -3.912 1.00 98.62 115 GLN A CA 1
ATOM 870 C C . GLN A 1 115 ? -8.847 9.043 -3.079 1.00 98.62 115 GLN A C 1
ATOM 872 O O . GLN A 1 115 ? -7.859 9.771 -3.156 1.00 98.62 115 GLN A O 1
ATOM 877 N N . LEU A 1 116 ? -8.886 7.968 -2.288 1.00 98.62 116 LEU A N 1
ATOM 878 C CA . LEU A 1 116 ? -7.735 7.449 -1.545 1.00 98.62 116 LEU A CA 1
ATOM 879 C C . LEU A 1 116 ? -7.309 6.118 -2.164 1.00 98.62 116 LEU A C 1
ATOM 881 O O . LEU A 1 116 ? -8.067 5.148 -2.109 1.00 98.62 116 LEU A O 1
ATOM 885 N N . VAL A 1 117 ? -6.123 6.086 -2.763 1.00 98.81 117 VAL A N 1
ATOM 886 C CA . VAL A 1 117 ? -5.517 4.895 -3.372 1.00 98.81 117 VAL A CA 1
ATOM 887 C C . VAL A 1 117 ? -4.467 4.308 -2.437 1.00 98.81 117 VAL A C 1
ATOM 889 O O . VAL A 1 117 ? -3.816 5.050 -1.704 1.00 98.81 117 VAL A O 1
ATOM 892 N N . VAL A 1 118 ? -4.304 2.987 -2.467 1.00 98.81 118 VAL A N 1
ATOM 893 C CA . VAL A 1 118 ? -3.328 2.265 -1.654 1.00 98.81 118 VAL A CA 1
ATOM 894 C C . VAL A 1 118 ? -2.123 1.886 -2.515 1.00 98.81 118 VAL A C 1
ATOM 896 O O . VAL A 1 118 ? -2.215 1.027 -3.393 1.00 98.81 118 VAL A O 1
ATOM 899 N N . PHE A 1 119 ? -1.003 2.577 -2.309 1.00 98.69 119 PHE A N 1
ATOM 900 C CA . PHE A 1 119 ? 0.235 2.421 -3.070 1.00 98.69 119 PHE A CA 1
ATOM 901 C C . PHE A 1 119 ? 1.398 3.099 -2.337 1.00 98.69 119 PHE A C 1
ATOM 903 O O . PHE A 1 119 ? 1.214 4.150 -1.738 1.00 98.69 119 PHE A O 1
ATOM 910 N N . HIS A 1 120 ? 2.600 2.521 -2.392 1.00 97.31 120 HIS A N 1
ATOM 911 C CA . HIS A 1 120 ? 3.740 3.037 -1.628 1.00 97.31 120 HIS A CA 1
ATOM 912 C C . HIS A 1 120 ? 4.467 4.217 -2.280 1.00 97.31 120 HIS A C 1
ATOM 914 O O . HIS A 1 120 ? 4.877 5.157 -1.596 1.00 97.31 120 HIS A O 1
ATOM 920 N N . ASP A 1 121 ? 4.791 4.089 -3.569 1.00 96.75 121 ASP A N 1
ATOM 921 C CA . ASP A 1 121 ? 5.807 4.950 -4.162 1.00 96.75 121 ASP A CA 1
ATOM 922 C C . ASP A 1 121 ? 5.247 6.338 -4.469 1.00 96.75 121 ASP A C 1
ATOM 924 O O . ASP A 1 121 ? 4.164 6.486 -5.035 1.00 96.75 121 ASP A O 1
ATOM 928 N N . TRP A 1 122 ? 6.066 7.361 -4.211 1.00 95.94 122 TRP A N 1
ATOM 929 C CA . TRP A 1 122 ? 5.768 8.743 -4.593 1.00 95.94 122 TRP A CA 1
ATOM 930 C C . TRP A 1 122 ? 5.527 8.908 -6.102 1.00 95.94 122 TRP A C 1
ATOM 932 O O . TRP A 1 122 ? 4.740 9.753 -6.531 1.00 95.94 122 TRP A O 1
ATOM 942 N N . THR A 1 123 ? 6.208 8.096 -6.912 1.00 97.44 123 THR A N 1
ATOM 943 C CA . THR A 1 123 ? 6.079 8.070 -8.371 1.00 97.44 123 THR A CA 1
ATOM 944 C C . THR A 1 123 ? 5.826 6.660 -8.875 1.00 97.44 123 THR A C 1
ATOM 946 O O . THR A 1 123 ? 6.376 5.699 -8.338 1.00 97.44 123 THR A O 1
ATOM 949 N N . LEU A 1 124 ? 5.089 6.547 -9.974 1.00 98.44 124 LEU A N 1
ATOM 950 C CA . LEU A 1 124 ? 4.665 5.273 -10.558 1.00 98.44 124 LEU A CA 1
ATOM 951 C C . LEU A 1 124 ? 5.808 4.440 -11.167 1.00 98.44 124 LEU A C 1
ATOM 953 O O . LEU A 1 124 ? 5.686 3.219 -11.290 1.00 98.44 124 LEU A O 1
ATOM 957 N N . ASP A 1 125 ? 6.920 5.087 -11.509 1.00 97.12 125 ASP A N 1
ATOM 958 C CA . ASP A 1 125 ? 8.012 4.555 -12.330 1.00 97.12 125 ASP A CA 1
ATOM 959 C C . ASP A 1 125 ? 8.724 3.326 -11.734 1.00 97.12 125 ASP A C 1
ATOM 961 O O . ASP A 1 125 ? 9.314 2.532 -12.468 1.00 97.12 125 ASP A O 1
ATOM 965 N N . CYS A 1 126 ? 8.716 3.163 -10.406 1.00 96.62 126 CYS A N 1
ATOM 966 C CA . CYS A 1 126 ? 9.484 2.096 -9.762 1.00 96.62 126 CYS A CA 1
ATOM 967 C C . CYS A 1 126 ? 8.827 0.714 -9.893 1.00 96.62 126 CYS A C 1
ATOM 969 O O . CYS A 1 126 ? 9.516 -0.273 -10.150 1.00 96.62 126 CYS A O 1
ATOM 971 N N . ARG A 1 127 ? 7.507 0.625 -9.698 1.00 97.38 127 ARG A N 1
ATOM 972 C CA . ARG A 1 127 ? 6.773 -0.654 -9.647 1.00 97.38 127 ARG A CA 1
ATOM 973 C C . ARG A 1 127 ? 5.874 -0.892 -10.847 1.00 97.38 127 ARG A C 1
ATOM 975 O O . ARG A 1 127 ? 5.570 -2.048 -11.128 1.00 97.38 127 ARG A O 1
ATOM 982 N N . THR A 1 128 ? 5.478 0.166 -11.545 1.00 98.62 128 THR A N 1
ATOM 983 C CA . THR A 1 128 ? 4.497 0.101 -12.630 1.00 98.62 128 THR A CA 1
ATOM 984 C C . THR A 1 128 ? 5.122 0.437 -13.982 1.00 98.62 128 THR A C 1
ATOM 986 O O . THR A 1 128 ? 6.290 0.804 -14.085 1.00 98.62 128 THR A O 1
ATOM 989 N N . GLU A 1 129 ? 4.333 0.303 -15.039 1.00 98.44 129 GLU A N 1
ATOM 990 C CA . GLU A 1 129 ? 4.617 0.820 -16.375 1.00 98.44 129 GLU A CA 1
ATOM 991 C C . GLU A 1 129 ? 4.211 2.293 -16.565 1.00 98.44 129 GLU A C 1
ATOM 993 O O . GLU A 1 129 ? 4.433 2.861 -17.636 1.00 98.44 129 GLU A O 1
ATOM 998 N N . GLY A 1 130 ? 3.582 2.899 -15.555 1.00 98.06 130 GLY A N 1
ATOM 999 C CA . GLY A 1 130 ? 3.227 4.312 -15.522 1.00 98.06 130 GLY A CA 1
ATOM 1000 C C . GLY A 1 130 ? 4.415 5.211 -15.177 1.00 98.06 130 GLY A C 1
ATOM 1001 O O . GLY A 1 130 ? 5.500 4.751 -14.833 1.00 98.06 130 GLY A O 1
ATOM 1002 N N . SER A 1 131 ? 4.193 6.521 -15.254 1.00 98.12 131 SER A N 1
ATOM 1003 C CA . SER A 1 131 ? 5.208 7.529 -14.939 1.00 98.12 131 SER A CA 1
ATOM 1004 C C . SER A 1 131 ? 4.580 8.753 -14.295 1.00 98.12 131 SER A C 1
ATOM 1006 O O . SER A 1 131 ? 3.486 9.147 -14.707 1.00 98.12 131 SER A O 1
ATOM 1008 N N . GLY A 1 132 ? 5.315 9.415 -13.405 1.00 97.88 132 GLY A N 1
ATOM 1009 C CA . GLY A 1 132 ? 4.874 10.650 -12.754 1.00 97.88 132 GLY A CA 1
ATOM 1010 C C . GLY A 1 132 ? 4.436 10.441 -11.309 1.00 97.88 132 GLY A C 1
ATOM 1011 O O . GLY A 1 132 ? 4.497 9.333 -10.781 1.00 97.88 132 GLY A O 1
ATOM 1012 N N . VAL A 1 133 ? 4.055 11.538 -10.648 1.00 97.94 133 VAL A N 1
ATOM 1013 C CA . VAL A 1 133 ? 3.692 11.535 -9.223 1.00 97.94 133 VAL A CA 1
ATOM 1014 C C . VAL A 1 133 ? 2.341 10.857 -9.037 1.00 97.94 133 VAL A C 1
ATOM 1016 O O . VAL A 1 133 ? 1.372 11.249 -9.683 1.00 97.94 133 VAL A O 1
ATOM 1019 N N . THR A 1 134 ? 2.261 9.892 -8.123 1.00 98.12 134 THR A N 1
ATOM 1020 C CA . THR A 1 134 ? 1.074 9.052 -7.893 1.00 98.12 134 THR A CA 1
ATOM 1021 C C . THR A 1 134 ? -0.205 9.880 -7.725 1.00 98.12 134 THR A C 1
ATOM 1023 O O . THR A 1 134 ? -1.206 9.620 -8.396 1.00 98.12 134 THR A O 1
ATOM 1026 N N . ASN A 1 135 ? -0.156 10.951 -6.927 1.00 97.62 135 ASN A N 1
ATOM 1027 C CA . ASN A 1 135 ? -1.316 11.803 -6.646 1.00 97.62 135 ASN A CA 1
ATOM 1028 C C . ASN A 1 135 ? -1.775 12.717 -7.804 1.00 97.62 135 ASN A C 1
ATOM 1030 O O . ASN A 1 135 ? -2.773 13.429 -7.677 1.00 97.62 135 ASN A O 1
ATOM 1034 N N . GLN A 1 136 ? -1.092 12.688 -8.953 1.00 98.38 136 GLN A N 1
ATOM 1035 C CA . GLN A 1 136 ? -1.469 13.434 -10.161 1.00 98.38 136 GLN A CA 1
ATOM 1036 C C . GLN A 1 136 ? -2.331 12.618 -11.135 1.00 98.38 136 GLN A C 1
ATOM 1038 O O . GLN A 1 136 ? -2.730 13.133 -12.181 1.00 98.38 136 GLN A O 1
ATOM 1043 N N . HIS A 1 137 ? -2.649 11.369 -10.794 1.00 98.75 137 HIS A N 1
ATOM 1044 C CA . HIS A 1 137 ? -3.465 10.472 -11.611 1.00 98.75 137 HIS A CA 1
ATOM 1045 C C . HIS A 1 137 ? -4.843 10.243 -10.989 1.00 98.75 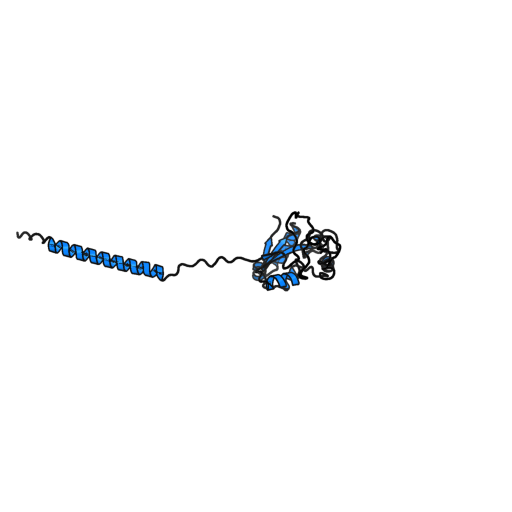137 HIS A C 1
ATOM 1047 O O . HIS A 1 137 ? -5.014 10.351 -9.773 1.00 98.75 137 HIS A O 1
ATOM 1053 N N . THR A 1 138 ? -5.842 9.936 -11.821 1.00 98.88 138 THR A N 1
ATOM 1054 C CA . THR A 1 138 ? -7.161 9.511 -11.326 1.00 98.88 138 THR A CA 1
ATOM 1055 C C . THR A 1 138 ? -7.096 8.080 -10.802 1.00 98.88 138 THR A C 1
ATOM 1057 O O . THR A 1 138 ? -6.262 7.293 -11.260 1.00 98.88 138 THR A O 1
ATOM 1060 N N . LEU A 1 139 ? -8.002 7.701 -9.897 1.00 98.81 139 LEU A N 1
ATOM 1061 C CA . LEU A 1 139 ? -8.067 6.319 -9.409 1.00 98.81 139 LEU A CA 1
ATOM 1062 C C . LEU A 1 139 ? -8.229 5.315 -10.565 1.00 98.81 139 LEU A C 1
ATOM 1064 O O . LEU A 1 139 ? -7.556 4.289 -10.597 1.00 98.81 139 LEU A O 1
ATOM 1068 N N . ALA A 1 140 ? -9.061 5.646 -11.555 1.00 98.75 140 ALA A N 1
ATOM 1069 C CA . ALA A 1 140 ? -9.292 4.797 -12.722 1.00 98.75 140 ALA A CA 1
ATOM 1070 C C . ALA A 1 140 ? -8.055 4.647 -13.627 1.00 98.75 140 ALA A C 1
ATOM 1072 O O . ALA A 1 140 ? -7.919 3.641 -14.322 1.00 98.75 140 ALA A O 1
ATOM 1073 N N . ASP A 1 141 ? -7.154 5.632 -13.661 1.00 98.56 141 ASP A N 1
ATOM 1074 C CA . ASP A 1 141 ? -5.879 5.497 -14.371 1.00 98.56 141 ASP A CA 1
ATOM 1075 C C . ASP A 1 141 ? -4.931 4.566 -13.619 1.00 98.56 141 ASP A C 1
ATOM 1077 O O . ASP A 1 141 ? -4.338 3.675 -14.224 1.00 98.56 141 ASP A O 1
ATOM 1081 N N . LEU A 1 142 ? -4.846 4.743 -12.302 1.00 98.81 142 LEU A N 1
ATOM 1082 C CA . LEU A 1 142 ? -4.002 3.952 -11.413 1.00 98.81 142 LEU A CA 1
ATOM 1083 C C . LEU A 1 142 ? -4.413 2.473 -11.384 1.00 98.81 142 LEU A C 1
ATOM 1085 O O . LEU A 1 142 ? -3.572 1.589 -11.531 1.00 98.81 142 LEU A O 1
ATOM 1089 N N . GLN A 1 143 ? -5.717 2.198 -11.318 1.00 98.62 143 GLN A N 1
ATOM 1090 C CA . GLN A 1 143 ? -6.296 0.850 -11.357 1.00 98.62 143 GLN A CA 1
ATOM 1091 C C . GLN A 1 143 ? -6.134 0.129 -12.708 1.00 98.62 143 GLN A C 1
ATOM 1093 O O . GLN A 1 143 ? -6.559 -1.014 -12.846 1.00 98.62 143 GLN A O 1
ATOM 1098 N 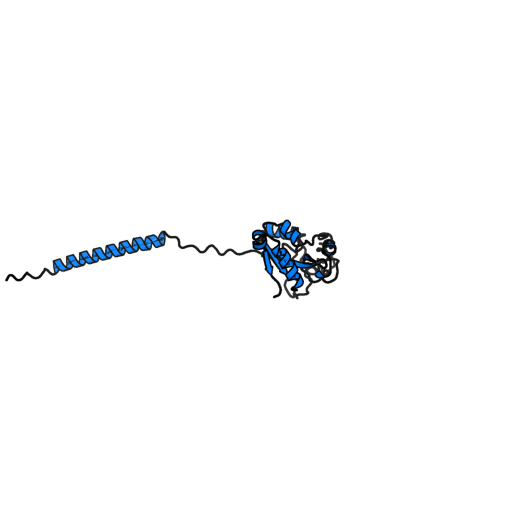N . ARG A 1 144 ? -5.543 0.756 -13.733 1.00 98.50 144 ARG A N 1
ATOM 1099 C CA . ARG A 1 144 ? -5.204 0.073 -14.997 1.00 98.50 144 ARG A CA 1
ATOM 1100 C C . ARG A 1 144 ? -3.763 -0.417 -15.047 1.00 98.50 144 ARG A C 1
ATOM 1102 O O . ARG A 1 144 ? -3.448 -1.195 -15.944 1.00 98.50 144 ARG A O 1
ATOM 1109 N N . LEU A 1 145 ? -2.919 0.046 -14.129 1.00 98.81 145 LEU A N 1
ATOM 1110 C CA . LEU A 1 145 ? -1.494 -0.251 -14.124 1.00 98.81 145 LEU A CA 1
ATOM 1111 C C . LEU A 1 145 ? -1.210 -1.664 -13.612 1.00 98.81 145 LEU A C 1
ATOM 1113 O O . LEU A 1 145 ? -1.975 -2.241 -12.834 1.00 98.81 145 LEU A O 1
ATOM 1117 N N . ASP A 1 146 ? -0.072 -2.200 -14.032 1.00 98.75 146 ASP A N 1
ATOM 1118 C CA . ASP A 1 146 ? 0.528 -3.415 -13.510 1.00 98.75 146 ASP A CA 1
ATOM 1119 C C . ASP A 1 146 ? 1.524 -3.081 -12.400 1.00 98.75 146 ASP A C 1
ATOM 1121 O O . ASP A 1 146 ? 2.685 -2.762 -12.638 1.00 98.75 146 ASP A O 1
ATOM 1125 N N . ILE A 1 147 ? 1.102 -3.221 -11.149 1.00 98.06 147 ILE A N 1
ATOM 1126 C CA . ILE A 1 147 ? 1.994 -3.009 -10.000 1.00 98.06 147 ILE A CA 1
ATOM 1127 C C . ILE A 1 147 ? 3.074 -4.094 -9.843 1.00 98.06 147 ILE A C 1
ATOM 1129 O O . ILE A 1 147 ? 3.909 -3.984 -8.955 1.00 98.06 147 ILE A O 1
ATOM 1133 N N . GLY A 1 148 ? 3.083 -5.135 -10.684 1.00 98.12 148 GLY A N 1
ATOM 1134 C CA . GLY A 1 148 ? 4.154 -6.132 -10.766 1.00 98.12 148 GLY A CA 1
ATOM 1135 C C . GLY A 1 148 ? 5.239 -5.790 -11.794 1.00 98.12 148 GLY A C 1
ATOM 1136 O O . GLY A 1 148 ? 6.189 -6.559 -11.967 1.00 98.12 148 GLY A O 1
ATOM 1137 N N . TYR A 1 149 ? 5.125 -4.656 -12.490 1.00 98.50 149 TYR A N 1
ATOM 1138 C CA . TYR A 1 149 ? 5.879 -4.393 -13.712 1.00 98.50 149 TYR A CA 1
ATOM 1139 C C . TYR A 1 149 ? 7.383 -4.165 -13.508 1.00 98.50 149 TYR A C 1
ATOM 1141 O O . TYR A 1 149 ? 8.207 -4.601 -14.323 1.00 98.50 149 TYR A O 1
ATOM 1149 N N . GLY A 1 150 ? 7.749 -3.463 -12.437 1.00 97.75 150 GLY A N 1
ATOM 1150 C CA . GLY A 1 150 ? 9.120 -3.018 -12.172 1.00 97.75 150 GLY A CA 1
ATOM 1151 C C . GLY A 1 150 ? 10.019 -4.047 -11.482 1.00 97.75 150 GLY A C 1
ATOM 1152 O O . GLY A 1 150 ? 11.223 -3.828 -11.360 1.00 97.75 150 GLY A O 1
ATOM 1153 N N . TYR A 1 151 ? 9.462 -5.181 -11.050 1.00 98.31 151 TYR A N 1
ATOM 1154 C CA . TYR A 1 151 ? 10.165 -6.132 -10.193 1.00 98.31 151 TYR A CA 1
ATOM 1155 C C . TYR A 1 151 ? 11.223 -6.949 -10.944 1.00 98.31 151 TYR A C 1
ATOM 1157 O O . TYR A 1 151 ? 10.891 -7.713 -11.850 1.00 98.31 151 TYR A O 1
ATOM 1165 N N . THR A 1 152 ? 12.489 -6.845 -10.531 1.00 98.19 152 THR A N 1
ATOM 1166 C CA . THR A 1 152 ? 13.613 -7.613 -11.088 1.00 98.19 152 THR A CA 1
ATOM 1167 C C . THR A 1 152 ? 14.633 -7.993 -10.012 1.00 98.19 152 THR A C 1
ATOM 1169 O O . THR A 1 152 ? 14.910 -7.222 -9.095 1.00 98.19 152 THR A O 1
ATOM 1172 N N . ALA A 1 153 ? 15.188 -9.202 -10.135 1.00 97.50 153 ALA A N 1
ATOM 1173 C CA . ALA A 1 153 ? 16.225 -9.740 -9.249 1.00 97.50 153 ALA A CA 1
ATOM 1174 C C . ALA A 1 153 ? 17.617 -9.796 -9.909 1.00 97.50 153 ALA A C 1
ATOM 1176 O O . ALA A 1 153 ? 18.599 -10.178 -9.275 1.00 97.50 153 ALA A O 1
ATOM 1177 N N . ASP A 1 154 ? 17.706 -9.463 -11.198 1.00 96.56 154 ASP A N 1
ATOM 1178 C CA . ASP A 1 154 ? 18.887 -9.673 -12.040 1.00 96.56 154 ASP A CA 1
ATOM 1179 C C . ASP A 1 154 ? 19.298 -8.407 -12.808 1.00 96.56 154 ASP A C 1
ATOM 1181 O O . ASP A 1 154 ? 19.908 -8.474 -13.876 1.00 96.56 154 ASP A O 1
ATOM 1185 N N . GLY A 1 155 ? 18.979 -7.236 -12.249 1.00 94.88 155 GLY A N 1
ATOM 1186 C CA . GLY A 1 155 ? 19.344 -5.943 -12.829 1.00 94.88 155 GLY A CA 1
ATOM 1187 C C . GLY A 1 155 ? 18.586 -5.618 -14.118 1.00 94.88 155 GLY A C 1
ATOM 1188 O O . GLY A 1 155 ? 19.107 -4.897 -14.967 1.00 94.88 155 GLY A O 1
ATOM 1189 N N . GLY A 1 156 ? 17.373 -6.152 -14.275 1.00 96.62 156 GLY A N 1
ATOM 1190 C CA . GLY A 1 156 ? 16.486 -5.881 -15.406 1.00 96.62 156 GLY A CA 1
ATOM 1191 C C . GLY A 1 156 ? 16.646 -6.835 -16.589 1.00 96.62 156 GLY A C 1
ATOM 1192 O O . GLY A 1 156 ? 16.091 -6.562 -17.654 1.00 96.62 156 GLY A O 1
ATOM 1193 N N . ALA A 1 157 ? 17.374 -7.946 -16.439 1.00 97.19 157 ALA A N 1
ATOM 1194 C CA . ALA A 1 157 ? 17.428 -8.972 -17.480 1.00 97.19 157 ALA A CA 1
ATOM 1195 C C . ALA A 1 157 ? 16.102 -9.753 -17.568 1.00 97.19 157 ALA A C 1
ATOM 1197 O O . ALA A 1 157 ? 15.665 -10.102 -18.668 1.00 97.19 157 ALA A O 1
ATOM 1198 N N . ALA A 1 158 ? 15.425 -9.956 -16.436 1.00 97.44 158 ALA A N 1
ATOM 1199 C CA . ALA A 1 158 ? 14.091 -10.528 -16.345 1.00 97.44 158 ALA A CA 1
ATOM 1200 C C . ALA A 1 158 ? 13.193 -9.758 -15.365 1.00 97.44 158 ALA A C 1
ATOM 1202 O O . ALA A 1 158 ? 13.649 -9.154 -14.393 1.00 97.44 158 ALA A O 1
ATOM 1203 N N . TYR A 1 159 ? 11.885 -9.842 -15.621 1.00 98.12 159 TYR A N 1
ATOM 1204 C CA . TYR A 1 159 ? 10.831 -9.237 -14.806 1.00 98.12 159 TYR A CA 1
ATOM 1205 C C . TYR A 1 159 ? 9.742 -10.273 -14.510 1.00 98.12 159 TYR A C 1
ATOM 1207 O O . TYR A 1 159 ? 8.721 -10.319 -15.201 1.00 98.12 159 TYR A O 1
ATOM 1215 N N . PRO A 1 160 ? 9.976 -11.173 -13.541 1.00 97.31 160 PRO A N 1
ATOM 1216 C CA . PRO A 1 160 ? 9.152 -12.365 -13.348 1.00 97.31 160 PRO A CA 1
ATOM 1217 C C . PRO A 1 160 ? 7.705 -12.074 -12.927 1.00 97.31 160 PRO A C 1
ATOM 1219 O O . PRO A 1 160 ? 6.858 -12.945 -13.096 1.00 97.31 160 PRO A O 1
ATOM 1222 N N . LEU A 1 161 ? 7.416 -10.878 -12.400 1.00 98.25 161 LEU A N 1
ATOM 1223 C CA . LEU A 1 161 ? 6.092 -10.497 -11.891 1.00 98.25 161 LEU A CA 1
ATOM 1224 C C . LEU A 1 161 ? 5.278 -9.625 -12.865 1.00 98.25 161 LEU A C 1
ATOM 1226 O O . LEU A 1 161 ? 4.118 -9.331 -12.583 1.00 98.25 161 LEU A O 1
ATOM 1230 N N . ARG A 1 162 ? 5.837 -9.268 -14.032 1.00 98.12 162 ARG A N 1
ATOM 1231 C CA . ARG A 1 162 ? 5.099 -8.540 -15.078 1.00 98.12 162 ARG A CA 1
ATOM 1232 C C . ARG A 1 162 ? 3.847 -9.301 -15.505 1.00 98.12 162 ARG A C 1
ATOM 1234 O O . ARG A 1 162 ? 3.890 -10.504 -15.760 1.00 98.12 162 ARG A O 1
ATOM 1241 N N . GLY A 1 163 ? 2.747 -8.574 -15.630 1.00 98.25 163 GLY A N 1
ATOM 1242 C CA . GLY A 1 163 ? 1.420 -9.059 -15.982 1.00 98.25 163 GLY A CA 1
ATOM 1243 C C . GLY A 1 163 ? 0.645 -9.679 -14.819 1.00 98.25 163 GLY A C 1
ATOM 1244 O O . GLY A 1 163 ? -0.515 -10.036 -15.011 1.00 98.25 163 GLY A O 1
ATOM 1245 N N . GLN A 1 164 ? 1.248 -9.823 -13.634 1.00 97.75 164 GLN A N 1
ATOM 1246 C CA . GLN A 1 164 ? 0.595 -10.443 -12.475 1.00 97.75 164 GLN A CA 1
ATOM 1247 C C . GLN A 1 164 ? -0.108 -9.422 -11.571 1.00 97.75 164 GLN A C 1
ATOM 1249 O O . GLN A 1 164 ? -0.964 -9.811 -10.782 1.00 97.75 164 GLN A O 1
ATOM 1254 N N . GLY A 1 165 ? 0.231 -8.134 -11.688 1.00 98.06 165 GLY A N 1
ATOM 1255 C CA . GLY A 1 165 ? -0.303 -7.046 -10.871 1.00 98.06 165 GLY A CA 1
ATOM 1256 C C . GLY A 1 165 ? -1.303 -6.137 -11.585 1.00 98.06 165 GLY A C 1
ATOM 1257 O O . GLY A 1 165 ? -1.627 -5.077 -11.055 1.00 98.06 165 GLY A O 1
ATOM 1258 N N . VAL A 1 166 ? -1.775 -6.505 -12.781 1.00 98.62 166 VAL A N 1
ATOM 1259 C CA . VAL A 1 166 ? -2.676 -5.661 -13.584 1.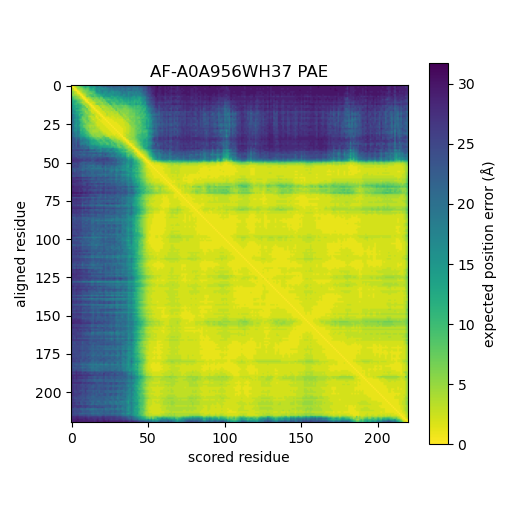00 98.62 166 VAL A CA 1
ATOM 1260 C C . VAL A 1 166 ? -3.972 -5.390 -12.821 1.00 98.62 166 VAL A C 1
ATOM 1262 O O . VAL A 1 166 ? -4.749 -6.306 -12.552 1.00 98.62 166 VAL A O 1
ATOM 1265 N N . GLY A 1 167 ? -4.204 -4.118 -12.501 1.00 97.75 167 GLY A N 1
ATOM 1266 C CA . GLY A 1 167 ? -5.404 -3.638 -11.819 1.00 97.75 167 GLY A CA 1
ATOM 1267 C C . GLY A 1 167 ? -5.557 -4.084 -10.372 1.00 97.75 167 GLY A C 1
ATOM 1268 O O . GLY A 1 167 ? -6.668 -4.111 -9.850 1.00 97.75 167 GLY A O 1
ATOM 1269 N N . LEU A 1 168 ? -4.444 -4.419 -9.716 1.00 98.56 168 LEU A N 1
ATOM 1270 C CA . LEU A 1 168 ? -4.433 -4.811 -8.308 1.00 98.56 168 LEU A CA 1
ATOM 1271 C C . LEU A 1 168 ? -4.172 -3.652 -7.336 1.00 98.56 168 LEU A C 1
ATOM 1273 O O . LEU A 1 168 ? -4.065 -3.917 -6.143 1.00 98.56 168 LEU A O 1
ATOM 1277 N N . MET A 1 169 ? -4.069 -2.403 -7.810 1.00 98.62 169 MET A N 1
ATOM 1278 C CA . MET A 1 169 ? -3.921 -1.214 -6.958 1.00 98.62 169 MET A CA 1
ATOM 1279 C C . MET A 1 169 ? -5.291 -0.806 -6.385 1.00 98.62 169 MET A C 1
ATOM 1281 O O . MET A 1 169 ? -6.109 -0.277 -7.138 1.00 98.62 169 MET A O 1
ATOM 1285 N N . PRO A 1 170 ? -5.590 -1.060 -5.099 1.00 98.81 170 PRO A N 1
ATOM 1286 C CA . PRO A 1 170 ? -6.932 -0.866 -4.577 1.00 98.81 170 PRO A CA 1
ATOM 1287 C C . PRO A 1 170 ? -7.141 0.561 -4.060 1.00 98.81 170 PRO A C 1
ATOM 1289 O O . PRO A 1 170 ? -6.202 1.267 -3.690 1.00 98.81 170 PRO A O 1
ATOM 1292 N N . ALA A 1 171 ? -8.398 0.978 -3.975 1.00 98.81 171 ALA A N 1
ATOM 1293 C CA . ALA A 1 171 ? -8.795 2.126 -3.174 1.00 98.81 171 ALA A CA 1
ATOM 1294 C C . ALA A 1 171 ? -8.924 1.731 -1.693 1.00 98.81 171 ALA A C 1
ATOM 1296 O O . ALA A 1 171 ? -9.275 0.594 -1.370 1.00 98.81 171 ALA A O 1
ATOM 1297 N N . LEU A 1 172 ? -8.727 2.679 -0.772 1.00 98.75 172 LEU A N 1
ATOM 1298 C CA . LEU A 1 172 ? -8.897 2.426 0.665 1.00 98.75 172 LEU A CA 1
ATOM 1299 C C . LEU A 1 172 ? -10.284 1.831 1.009 1.00 98.75 172 LEU A C 1
ATOM 1301 O O . LEU A 1 172 ? -10.328 0.853 1.758 1.00 98.75 172 LEU A O 1
ATOM 1305 N N . PRO A 1 173 ? -11.414 2.310 0.443 1.00 98.50 173 PRO A N 1
ATOM 1306 C CA . PRO A 1 173 ? -12.715 1.689 0.692 1.00 98.50 173 PRO A CA 1
ATOM 1307 C C . PRO A 1 173 ? -12.813 0.231 0.233 1.00 98.50 173 PRO A C 1
ATOM 1309 O O . PRO A 1 173 ? -13.524 -0.550 0.859 1.00 98.50 173 PRO A O 1
ATOM 1312 N N . GLU A 1 174 ? -12.105 -0.149 -0.834 1.00 98.81 174 GLU A N 1
ATOM 1313 C CA . GLU A 1 174 ? -12.079 -1.531 -1.325 1.00 98.81 174 GLU A CA 1
ATOM 1314 C C . GLU A 1 174 ? -11.327 -2.437 -0.344 1.00 98.81 174 GLU A C 1
ATOM 1316 O O . GLU A 1 174 ? -11.794 -3.536 -0.048 1.00 98.81 174 GLU A O 1
ATOM 1321 N N . VAL A 1 175 ? -10.217 -1.948 0.224 1.00 98.81 175 VAL A N 1
ATOM 1322 C CA . VAL A 1 175 ? -9.471 -2.649 1.280 1.00 98.81 175 VAL A CA 1
ATOM 1323 C C . VAL A 1 175 ? -10.342 -2.867 2.515 1.00 98.81 175 VAL A C 1
ATOM 1325 O O . VAL A 1 175 ? -10.496 -4.002 2.964 1.00 98.81 175 VAL A O 1
ATOM 1328 N N . LEU A 1 176 ? -10.961 -1.809 3.046 1.00 98.50 176 LEU A N 1
ATOM 1329 C CA . LEU A 1 176 ? -11.769 -1.925 4.265 1.00 98.50 176 LEU A CA 1
ATOM 1330 C C . LEU A 1 176 ? -13.020 -2.791 4.058 1.00 98.50 176 LEU A C 1
ATOM 1332 O O . LEU A 1 176 ? -13.422 -3.515 4.965 1.00 98.50 176 LEU A O 1
ATOM 1336 N N . ALA A 1 177 ? -13.611 -2.774 2.859 1.00 98.44 177 ALA A N 1
ATOM 1337 C CA . ALA A 1 177 ? -14.734 -3.645 2.523 1.00 98.44 177 ALA A CA 1
ATOM 1338 C C . ALA A 1 177 ? -14.326 -5.122 2.387 1.00 98.44 177 ALA A C 1
ATOM 1340 O O . ALA A 1 177 ? -15.106 -6.003 2.752 1.00 98.44 177 ALA A O 1
ATOM 1341 N N . ALA A 1 178 ? -13.127 -5.404 1.868 1.00 98.62 178 ALA A N 1
ATOM 1342 C CA . ALA A 1 178 ? -12.604 -6.764 1.744 1.00 98.62 178 ALA A CA 1
ATOM 1343 C C . ALA A 1 178 ? -12.232 -7.375 3.106 1.00 98.62 178 ALA A C 1
ATOM 1345 O O . ALA A 1 178 ? -12.362 -8.585 3.294 1.00 98.62 178 ALA A O 1
ATOM 1346 N N . PHE A 1 179 ? -11.817 -6.540 4.062 1.00 98.50 179 PHE A N 1
ATOM 1347 C CA . PHE A 1 179 ? -11.354 -6.963 5.382 1.00 98.50 179 PHE A CA 1
ATOM 1348 C C . PHE A 1 179 ? -12.099 -6.231 6.509 1.00 98.50 179 PHE A C 1
ATOM 1350 O O . PHE A 1 179 ? -11.476 -5.507 7.290 1.00 98.50 179 PHE A O 1
ATOM 1357 N N . PRO A 1 180 ? -13.426 -6.422 6.638 1.00 97.50 180 PRO A N 1
ATOM 1358 C CA . PRO A 1 180 ? -14.255 -5.602 7.519 1.00 97.50 180 PRO A CA 1
ATOM 1359 C C . PRO A 1 180 ? -13.830 -5.691 8.985 1.00 97.50 180 PRO A C 1
ATOM 1361 O O . PRO A 1 180 ? -13.959 -4.710 9.709 1.00 97.50 180 PRO A O 1
ATOM 1364 N N . ASP A 1 181 ? -13.305 -6.840 9.422 1.00 97.19 181 ASP A N 1
ATOM 1365 C CA . ASP A 1 181 ? -12.911 -7.106 10.810 1.00 97.19 181 ASP A CA 1
ATOM 1366 C C . ASP A 1 181 ? -11.407 -6.993 11.081 1.00 97.19 181 ASP A C 1
ATOM 1368 O O . ASP A 1 181 ? -10.975 -7.225 12.211 1.00 97.19 181 ASP A O 1
ATOM 1372 N N . ALA A 1 182 ? -10.610 -6.635 10.074 1.00 98.06 182 ALA A N 1
ATOM 1373 C CA . ALA A 1 182 ? -9.168 -6.535 10.222 1.00 98.06 182 ALA A CA 1
ATOM 1374 C C . ALA A 1 182 ? -8.726 -5.166 10.746 1.00 98.06 182 ALA A C 1
ATOM 1376 O O . ALA A 1 182 ? -9.427 -4.162 10.611 1.00 98.06 182 ALA A O 1
ATOM 1377 N N . HIS A 1 183 ? -7.529 -5.137 11.328 1.00 98.44 183 HIS A N 1
ATOM 1378 C CA . HIS A 1 183 ? -6.879 -3.909 11.762 1.00 98.44 183 HIS A CA 1
ATOM 1379 C C . HIS A 1 183 ? -5.890 -3.420 10.705 1.00 98.44 183 HIS A C 1
ATOM 1381 O O . HIS A 1 183 ? -5.118 -4.208 10.153 1.00 98.44 183 HIS A O 1
ATOM 1387 N N . PHE A 1 184 ? -5.878 -2.108 10.472 1.00 98.62 184 PHE A N 1
ATOM 1388 C CA . PHE A 1 184 ? -4.945 -1.474 9.544 1.00 98.62 184 PHE A CA 1
ATOM 1389 C C . PHE A 1 184 ? -4.208 -0.303 10.184 1.00 98.62 184 PHE A C 1
ATOM 1391 O O . PHE A 1 184 ? -4.757 0.426 11.015 1.00 98.62 184 PHE A O 1
ATOM 1398 N N . VAL A 1 185 ? -2.963 -0.106 9.760 1.00 98.50 185 VAL A N 1
ATOM 1399 C CA . VAL A 1 185 ? -2.201 1.123 9.999 1.00 98.50 185 VAL A CA 1
ATOM 1400 C C . VAL A 1 185 ? -2.106 1.857 8.666 1.00 98.50 185 VAL A C 1
ATOM 1402 O O . VAL A 1 185 ? -1.623 1.287 7.699 1.00 98.50 185 VAL A O 1
ATOM 1405 N N . LEU A 1 186 ? -2.606 3.085 8.597 1.00 98.25 186 LEU A N 1
ATOM 1406 C CA . LEU A 1 186 ? -2.605 3.901 7.384 1.00 98.25 186 LEU A CA 1
ATOM 1407 C C . LEU A 1 186 ? -1.373 4.816 7.401 1.00 98.25 186 LEU A C 1
ATOM 1409 O O . LEU A 1 186 ? -1.313 5.678 8.276 1.00 98.25 186 LEU A O 1
ATOM 1413 N N . ASP A 1 187 ? -0.426 4.633 6.478 1.00 97.56 187 ASP A N 1
ATOM 1414 C CA . ASP A 1 187 ? 0.722 5.530 6.257 1.00 97.56 187 ASP A CA 1
ATOM 1415 C C . ASP A 1 187 ? 0.393 6.565 5.167 1.00 97.56 187 ASP A C 1
ATOM 1417 O O . ASP A 1 187 ? 0.274 6.222 3.991 1.00 97.56 187 ASP A O 1
ATOM 1421 N N . ASP A 1 188 ? 0.220 7.835 5.546 1.00 96.44 188 ASP A N 1
ATOM 1422 C CA . ASP A 1 188 ? 0.024 8.942 4.600 1.00 96.44 188 ASP A CA 1
ATOM 1423 C C . ASP A 1 188 ? 1.332 9.317 3.899 1.00 96.44 188 ASP A C 1
ATOM 1425 O O . ASP A 1 188 ? 2.237 9.924 4.482 1.00 96.44 188 ASP A O 1
ATOM 1429 N N . LYS A 1 189 ? 1.397 8.998 2.605 1.00 94.94 189 LYS A N 1
ATOM 1430 C CA . LYS A 1 189 ? 2.569 9.244 1.761 1.00 94.94 189 LYS A CA 1
ATOM 1431 C C . LYS A 1 189 ? 2.622 10.644 1.175 1.00 94.94 189 LYS A C 1
ATOM 1433 O O . LYS A 1 189 ? 3.698 11.070 0.756 1.00 94.94 189 LYS A O 1
ATOM 1438 N N . ASP A 1 190 ? 1.492 11.346 1.112 1.00 94.44 190 ASP A N 1
ATOM 1439 C CA . ASP A 1 190 ? 1.460 12.716 0.609 1.00 94.44 190 ASP A CA 1
ATOM 1440 C C . ASP A 1 190 ? 1.894 13.706 1.684 1.00 94.44 190 ASP A C 1
ATOM 1442 O O . ASP A 1 190 ? 2.624 14.656 1.392 1.00 94.44 190 ASP A O 1
ATOM 1446 N N . GLY A 1 191 ? 1.450 13.491 2.926 1.00 92.00 191 GLY A N 1
ATOM 1447 C CA . GLY A 1 191 ? 1.795 14.357 4.049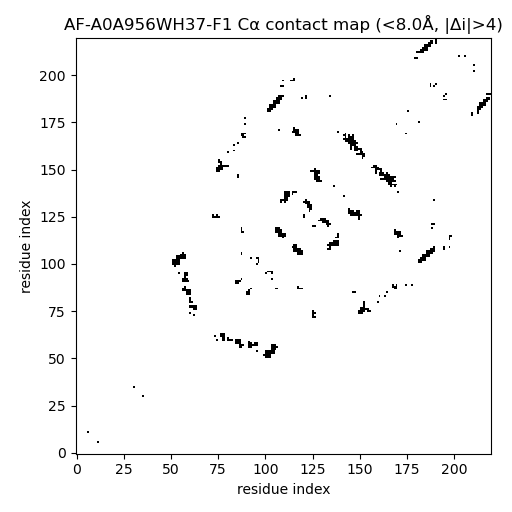 1.00 92.00 191 GLY A CA 1
ATOM 1448 C C . GLY A 1 191 ? 1.291 15.791 3.896 1.00 92.00 191 GLY A C 1
ATOM 1449 O O . GLY A 1 191 ? 1.864 16.719 4.473 1.00 92.00 191 GLY A O 1
ATOM 1450 N N . ASP A 1 192 ? 0.262 15.999 3.072 1.00 93.69 192 ASP A N 1
ATOM 1451 C CA . ASP A 1 192 ? -0.287 17.313 2.765 1.00 93.69 192 ASP A CA 1
ATOM 1452 C C . ASP A 1 192 ? -1.671 17.525 3.402 1.00 93.69 192 ASP A C 1
ATOM 1454 O O . ASP A 1 192 ? -2.418 16.596 3.718 1.00 93.69 192 ASP A O 1
ATOM 1458 N N . ALA A 1 193 ? -2.033 18.794 3.604 1.00 94.62 193 ALA A N 1
ATOM 1459 C CA . ALA A 1 193 ? -3.283 19.155 4.268 1.00 94.62 193 ALA A CA 1
ATOM 1460 C C . ALA A 1 193 ? -4.539 18.686 3.512 1.00 94.62 193 ALA A C 1
ATOM 1462 O O . ALA A 1 193 ? -5.596 18.525 4.120 1.00 94.62 193 ALA A O 1
ATOM 1463 N N . ALA A 1 194 ? -4.454 18.500 2.195 1.00 95.44 194 ALA A N 1
ATOM 1464 C CA . ALA A 1 194 ? -5.587 18.093 1.382 1.00 95.44 194 ALA A CA 1
ATOM 1465 C C . ALA A 1 194 ? -5.805 16.572 1.430 1.00 95.44 194 ALA A C 1
ATOM 1467 O O . ALA A 1 194 ? -6.957 16.142 1.474 1.00 95.44 194 ALA A O 1
ATOM 1468 N N . THR A 1 195 ? -4.738 15.772 1.491 1.00 95.94 195 THR A N 1
ATOM 1469 C CA . THR A 1 195 ? -4.817 14.329 1.756 1.00 95.94 195 THR A CA 1
ATOM 1470 C C . THR A 1 195 ? -5.336 14.075 3.168 1.00 95.94 195 THR A C 1
ATOM 1472 O O . THR A 1 195 ? -6.291 13.315 3.333 1.00 95.94 195 THR A O 1
ATOM 1475 N N . LEU A 1 196 ? -4.842 14.815 4.165 1.00 95.00 196 LEU A N 1
ATOM 1476 C CA . LEU A 1 196 ? -5.368 14.770 5.533 1.00 95.00 196 LEU A CA 1
ATOM 1477 C C . LEU A 1 196 ? -6.849 15.154 5.631 1.00 95.00 196 LEU A C 1
ATOM 1479 O O . LEU A 1 196 ? -7.600 14.502 6.353 1.00 95.00 196 LEU A O 1
ATOM 1483 N N . ALA A 1 197 ? -7.287 16.199 4.922 1.00 96.62 197 ALA A N 1
ATOM 1484 C CA . ALA A 1 197 ? -8.695 16.596 4.911 1.00 96.62 197 ALA A CA 1
ATOM 1485 C C . ALA A 1 197 ? -9.581 15.505 4.291 1.00 96.62 197 ALA A C 1
ATOM 1487 O O . ALA A 1 197 ? -10.594 15.133 4.879 1.00 96.62 197 ALA A O 1
ATOM 1488 N N . LEU A 1 198 ? -9.166 14.948 3.148 1.00 97.88 198 LEU A N 1
ATOM 1489 C CA . LEU A 1 198 ? -9.893 13.873 2.472 1.00 97.88 198 LEU A CA 1
ATOM 1490 C C . LEU A 1 198 ? -9.978 12.608 3.337 1.00 97.88 198 LEU A C 1
ATOM 1492 O O . LEU A 1 198 ? -11.055 12.027 3.481 1.00 97.88 198 LEU A O 1
ATOM 1496 N N . LEU A 1 199 ? -8.859 12.196 3.939 1.00 96.94 199 LEU A N 1
ATOM 1497 C CA . LEU A 1 199 ? -8.827 11.073 4.869 1.00 96.94 199 LEU A CA 1
ATOM 1498 C C . LEU A 1 199 ? -9.692 11.352 6.098 1.00 96.94 199 LEU A C 1
ATOM 1500 O O . LEU A 1 199 ? -10.450 10.483 6.512 1.00 96.94 199 LEU A O 1
ATOM 1504 N N . GLY A 1 200 ? -9.627 12.560 6.656 1.00 96.69 200 GLY A N 1
ATOM 1505 C CA . GLY A 1 200 ? -10.449 12.977 7.788 1.00 96.69 200 GLY A CA 1
ATOM 1506 C C . GLY A 1 200 ? -11.945 12.861 7.501 1.00 96.69 200 GLY A C 1
ATOM 1507 O O . GLY A 1 200 ? -12.670 12.272 8.304 1.00 96.69 200 GLY A O 1
ATOM 1508 N N . ASP A 1 201 ? -12.397 13.349 6.345 1.00 97.94 201 ASP A N 1
ATOM 1509 C CA . ASP A 1 201 ? -13.793 13.245 5.907 1.00 97.94 201 ASP A CA 1
ATOM 1510 C C . ASP A 1 201 ? -14.213 11.781 5.703 1.00 97.94 201 ASP A C 1
ATOM 1512 O O . ASP A 1 201 ? -15.287 11.367 6.154 1.00 97.94 201 ASP A O 1
ATOM 1516 N N . TYR A 1 202 ? -13.348 10.967 5.089 1.00 97.81 202 TYR A N 1
ATOM 1517 C CA . TYR A 1 202 ? -13.600 9.537 4.916 1.00 97.81 202 TYR A CA 1
ATOM 1518 C C . TYR A 1 202 ? -13.711 8.816 6.265 1.00 97.81 202 TYR A C 1
ATOM 1520 O O . TYR A 1 202 ? -14.716 8.158 6.535 1.00 97.81 202 TYR A O 1
ATOM 1528 N N . LEU A 1 203 ? -12.736 8.998 7.158 1.00 96.81 203 LEU A N 1
ATOM 1529 C CA . LEU A 1 203 ? -12.745 8.410 8.495 1.00 96.81 203 LEU A CA 1
ATOM 1530 C C . LEU A 1 203 ? -13.936 8.901 9.318 1.00 96.81 203 LEU A C 1
ATOM 1532 O O . LEU A 1 203 ? -14.485 8.126 10.098 1.00 96.81 203 LEU A O 1
ATOM 1536 N N . ALA A 1 204 ? -14.368 10.157 9.161 1.00 97.38 204 ALA A N 1
ATOM 1537 C CA . ALA A 1 204 ? -15.552 10.703 9.822 1.00 97.38 204 ALA A CA 1
ATOM 1538 C C . ALA A 1 204 ? -16.840 9.971 9.407 1.00 97.38 204 ALA A C 1
ATOM 1540 O O . ALA A 1 204 ? -17.730 9.799 10.245 1.00 97.38 204 ALA A O 1
ATOM 1541 N N . SER A 1 205 ? -16.907 9.495 8.159 1.00 97.19 205 SER A N 1
ATOM 1542 C CA . SER A 1 205 ? -18.053 8.756 7.615 1.00 97.19 205 SER A CA 1
ATOM 1543 C C . SER A 1 205 ? -18.201 7.330 8.161 1.00 97.19 205 SER A C 1
ATOM 1545 O O . SER A 1 205 ? -19.304 6.784 8.130 1.00 97.19 205 SER A O 1
ATOM 1547 N N . LEU A 1 206 ? -17.126 6.747 8.701 1.00 97.62 206 LEU A N 1
ATOM 1548 C CA . LEU A 1 206 ? -17.135 5.400 9.273 1.00 97.62 206 LEU A CA 1
ATOM 1549 C C . LEU A 1 206 ? -17.829 5.354 10.644 1.00 97.62 206 LEU A C 1
ATOM 1551 O O . LEU A 1 206 ? -17.864 6.334 11.405 1.00 97.62 206 LEU A O 1
ATOM 1555 N N . THR A 1 207 ? -18.337 4.177 11.002 1.00 97.88 207 THR A N 1
ATOM 1556 C CA . THR A 1 207 ? -18.827 3.888 12.355 1.00 97.88 207 THR A CA 1
ATOM 1557 C C . THR A 1 207 ? -17.691 3.961 13.388 1.00 97.88 207 THR A C 1
ATOM 1559 O O . THR A 1 207 ? -16.509 3.850 13.043 1.00 97.88 207 THR A O 1
ATOM 1562 N N . PRO A 1 208 ? -17.995 4.186 14.681 1.00 97.62 208 PRO A N 1
ATOM 1563 C CA . PRO A 1 208 ? -16.992 4.104 15.743 1.00 97.62 208 PRO A CA 1
ATOM 1564 C C . PRO A 1 208 ? -16.234 2.769 15.765 1.00 97.62 208 PRO A C 1
ATOM 1566 O O . PRO A 1 208 ? -15.028 2.773 15.996 1.00 97.62 208 PRO A O 1
ATOM 1569 N N . GLU A 1 209 ? -16.919 1.657 15.499 1.00 96.31 209 GLU A N 1
ATOM 1570 C CA . GLU A 1 209 ? -16.351 0.310 15.483 1.00 96.31 209 GLU A CA 1
ATOM 1571 C C . GLU A 1 209 ? -15.367 0.112 14.323 1.00 96.31 209 GLU A C 1
ATOM 1573 O O . GLU A 1 209 ? -14.268 -0.394 14.541 1.00 96.31 209 GLU A O 1
ATOM 1578 N N . GLU A 1 210 ? -15.718 0.565 13.116 1.00 97.19 210 GLU A N 1
ATOM 1579 C CA . GLU A 1 210 ? -14.816 0.546 11.956 1.00 97.19 210 GLU A CA 1
ATOM 1580 C C . GLU A 1 210 ? -13.584 1.426 12.205 1.00 97.19 210 GLU A C 1
ATOM 1582 O O . GLU A 1 210 ? -12.454 0.979 12.022 1.00 97.19 210 GLU A O 1
ATOM 1587 N N . ARG A 1 211 ? -13.774 2.656 12.708 1.00 97.25 211 ARG A N 1
ATOM 1588 C CA . ARG A 1 211 ? -12.656 3.557 13.050 1.00 97.25 211 ARG A CA 1
ATOM 1589 C C . ARG A 1 211 ? -11.728 2.985 14.114 1.00 97.25 211 ARG A C 1
ATOM 1591 O O . ARG A 1 211 ? -10.530 3.228 14.046 1.00 97.25 211 ARG A O 1
ATOM 1598 N N . ALA A 1 212 ? -12.251 2.255 15.099 1.00 97.06 212 ALA A N 1
ATOM 1599 C CA . ALA A 1 212 ? -11.448 1.694 16.188 1.00 97.06 212 ALA A CA 1
ATOM 1600 C C . ALA A 1 212 ? -10.423 0.647 15.712 1.00 97.06 212 ALA A C 1
ATOM 1602 O O . ALA A 1 212 ? -9.507 0.301 16.459 1.00 97.06 212 ALA A O 1
ATOM 1603 N N . ARG A 1 213 ? -10.569 0.150 14.478 1.00 97.12 213 ARG A N 1
ATOM 1604 C CA . ARG A 1 213 ? -9.653 -0.806 13.845 1.00 97.12 213 ARG A CA 1
ATOM 1605 C C . ARG A 1 213 ? -8.524 -0.131 13.066 1.00 97.12 213 ARG A C 1
ATOM 1607 O O . ARG A 1 213 ? -7.600 -0.812 12.627 1.00 97.12 213 ARG A O 1
ATOM 1614 N N . LEU A 1 214 ? -8.576 1.191 12.914 1.00 97.81 214 LEU A N 1
ATOM 1615 C CA . LEU A 1 214 ? -7.644 1.958 12.101 1.00 97.81 214 LEU A CA 1
ATOM 1616 C C . LEU A 1 214 ? -6.696 2.766 12.986 1.00 97.81 214 LEU A C 1
ATOM 1618 O O . LEU A 1 214 ? -7.115 3.486 13.891 1.00 97.81 214 LEU A O 1
ATOM 1622 N N . SER A 1 215 ? -5.406 2.661 12.694 1.00 96.62 215 SER A N 1
ATOM 1623 C CA . SER A 1 215 ? -4.370 3.557 13.208 1.00 96.62 215 SER A CA 1
ATOM 1624 C C . SER A 1 215 ? -3.861 4.444 12.079 1.00 96.62 215 SER A C 1
ATOM 1626 O O . SER A 1 215 ? -3.862 4.029 10.925 1.00 96.62 215 SER A O 1
ATOM 1628 N N . TYR A 1 216 ? -3.412 5.651 12.406 1.00 94.88 216 TYR A N 1
ATOM 1629 C CA . TYR A 1 216 ? -2.847 6.591 11.442 1.00 94.88 216 TYR A CA 1
ATOM 1630 C C . TYR A 1 216 ? -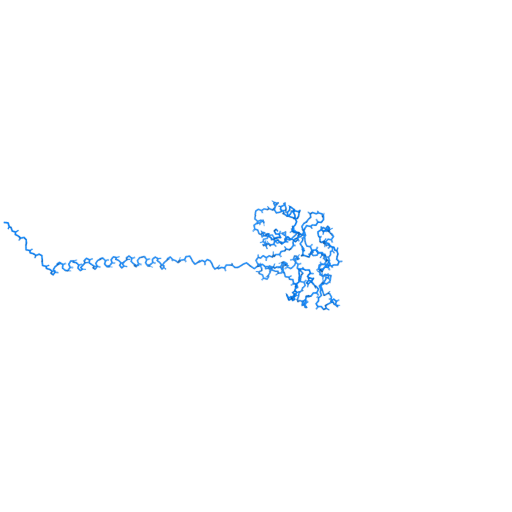1.371 6.838 11.746 1.00 94.88 216 TYR A C 1
ATOM 1632 O O . TYR A 1 216 ? -0.997 7.044 12.904 1.00 94.88 216 TYR A O 1
ATOM 1640 N N . TRP A 1 217 ? -0.561 6.861 10.697 1.00 89.38 217 TRP A N 1
ATOM 1641 C CA . TRP A 1 217 ? 0.823 7.295 10.687 1.00 89.38 217 TRP A CA 1
ATOM 1642 C C . TRP A 1 217 ? 1.010 8.274 9.522 1.00 89.38 217 TRP A C 1
ATOM 1644 O O . TRP A 1 217 ? 0.467 8.080 8.443 1.00 89.38 217 TRP A O 1
ATOM 1654 N N . GLY A 1 218 ? 1.763 9.346 9.734 1.00 76.88 218 GLY A N 1
ATOM 1655 C CA . GLY A 1 218 ? 2.087 10.274 8.658 1.00 76.88 218 GLY A CA 1
ATOM 1656 C C . GLY A 1 218 ? 3.178 11.255 9.070 1.00 76.88 218 GLY A C 1
ATOM 1657 O O . GLY A 1 218 ? 3.476 11.376 10.267 1.00 76.88 218 GLY A O 1
ATOM 1658 N N . PRO A 1 219 ? 3.801 11.942 8.101 1.00 69.38 219 PRO A N 1
ATOM 1659 C CA . PRO A 1 219 ? 4.792 12.968 8.385 1.00 69.38 219 PRO A CA 1
ATOM 1660 C C . PRO A 1 219 ? 4.104 14.122 9.132 1.00 69.38 219 PRO A C 1
ATOM 1662 O O . PRO A 1 219 ? 3.133 14.699 8.650 1.00 69.38 219 PRO A O 1
ATOM 1665 N N . GLY A 1 220 ? 4.556 14.385 10.360 1.00 49.56 220 GLY A N 1
ATOM 1666 C CA . GLY A 1 220 ? 4.016 15.442 11.225 1.00 49.56 220 GLY A CA 1
ATOM 1667 C C . GLY A 1 220 ? 4.404 16.852 10.805 1.00 49.56 220 GLY A C 1
ATOM 1668 O O . GLY A 1 220 ? 5.478 17.015 10.182 1.00 49.56 220 GLY A O 1
#

Secondary structure (DSSP, 8-state):
--PPPPPPHHHHHHHHHHHHHHHHHHHHHHHHHHHHHHHHS---PPPP-PPP-EEETSS------TT--TT--GGGGPPSPSS---TTSHHHHHHHHHTT-SEEEEEEEE-TTS-EEE---SBGGGTSS--SBGGGS-HHHHTTSBTTTT--SSTTS--TTTTSSBT---BHHHHHHH-TT-EEEEEESS-SHHHHHHHHHHHHHS-HHHHTTEEEE---

Foldseek 3Di:
DDDDDDDDVVVVVVVVVVVVVVVVVVVVVVCCVVVVVVVPDDDPPPPDDDDAAEAEQADAFAFDPPPDDPPDLRLQGTADDPDQDHGQFPVRNVNRVVVPHQEYEWEWDAACVLFIWTDDDQFQPRQWPDTDGRNDHHPVVVLQIQSQANHDNPRPPDRVNPPVRGRRTDTPVVNCVSPVPGAYEYEYPVLDPSRVVSVVVVLVPDDPNSNVRYHYDYDD

Mean predicted aligned error: 10.05 Å